Protein 5B7W (pdb70)

Structure (mmCIF, N/CA/C/O backbone):
data_5B7W
#
_entry.id   5B7W
#
_cell.length_a   51.510
_cell.length_b   65.470
_cell.length_c   52.284
_cell.angle_alpha   90.00
_cell.angle_beta   92.69
_cell.angle_gamma   90.00
#
_symmetry.space_group_name_H-M   'P 1 21 1'
#
loop_
_entity.id
_entity.type
_entity.pdbx_description
1 polymer 'UPF0234 protein XC_3703'
2 water water
#
loop_
_atom_site.group_PDB
_atom_site.id
_atom_site.type_symbol
_atom_site.label_atom_id
_atom_site.label_alt_id
_atom_site.label_comp_id
_atom_site.label_asym_id
_atom_site.label_entity_id
_atom_site.label_seq_id
_atom_site.pdbx_PDB_ins_code
_atom_site.Cartn_x
_atom_site.Cartn_y
_atom_site.Cartn_z
_atom_site.occupancy
_atom_site.B_iso_or_equiv
_atom_site.auth_seq_id
_atom_site.auth_comp_id
_atom_site.auth_asym_id
_atom_site.auth_atom_id
_atom_site.pdbx_PDB_model_num
ATOM 1 N N . MET A 1 1 ? -29.298 -8.438 -30.652 1.00 57.17 1 MET A N 1
ATOM 2 C CA . MET A 1 1 ? -29.338 -7.090 -30.100 1.00 57.36 1 MET A CA 1
ATOM 3 C C . MET A 1 1 ? -28.438 -6.980 -28.872 1.00 56.96 1 MET A C 1
ATOM 4 O O . MET A 1 1 ? -28.719 -7.586 -27.837 1.00 54.69 1 MET A O 1
ATOM 9 N N . PRO A 1 2 ? -27.353 -6.217 -28.991 1.00 54.30 2 PRO A N 1
ATOM 10 C CA . PRO A 1 2 ? -26.438 -6.054 -27.857 1.00 48.68 2 PRO A CA 1
ATOM 11 C C . PRO A 1 2 ? -27.108 -5.333 -26.698 1.00 47.06 2 PRO A C 1
ATOM 12 O O . PRO A 1 2 ? -28.051 -4.558 -26.877 1.00 43.53 2 PRO A O 1
ATOM 16 N N . SER A 1 3 ? -26.602 -5.593 -25.494 1.00 44.71 3 SER A N 1
ATOM 17 C CA . SER A 1 3 ? -27.195 -5.016 -24.298 1.00 48.22 3 SER A CA 1
ATOM 18 C C . SER A 1 3 ? -26.129 -4.818 -23.230 1.00 44.50 3 SER A C 1
ATOM 19 O O . SER A 1 3 ? -25.046 -5.407 -23.281 1.00 40.74 3 SER A O 1
ATOM 22 N N . PHE A 1 4 ? -26.460 -3.971 -22.259 1.00 46.94 4 PHE A N 1
ATOM 23 C CA . PHE A 1 4 ? -25.632 -3.756 -21.083 1.00 41.84 4 PHE A CA 1
ATOM 24 C C . PHE A 1 4 ? -26.554 -3.445 -19.913 1.00 38.99 4 PHE A C 1
ATOM 25 O O . PHE A 1 4 ? -27.759 -3.244 -20.082 1.00 36.38 4 PHE A O 1
ATOM 33 N N . ASP A 1 5 ? -25.974 -3.399 -18.719 1.00 38.19 5 ASP A N 1
ATOM 34 C CA . ASP A 1 5 ? -26.718 -3.120 -17.499 1.00 34.49 5 ASP A CA 1
ATOM 35 C C . ASP A 1 5 ? -26.305 -1.770 -16.933 1.00 29.92 5 ASP A C 1
ATOM 36 O O . ASP A 1 5 ? -25.110 -1.481 -16.813 1.00 30.61 5 ASP A O 1
ATOM 41 N N . VAL A 1 6 ? -27.293 -0.950 -16.596 1.00 29.11 6 VAL A N 1
ATOM 42 C CA . VAL A 1 6 ? -27.071 0.256 -15.808 1.00 33.07 6 VAL A CA 1
ATOM 43 C C . VAL A 1 6 ? -27.214 -0.129 -14.343 1.00 35.73 6 VAL A C 1
ATOM 44 O O . VAL A 1 6 ? -28.284 -0.572 -13.911 1.00 32.82 6 VAL A O 1
ATOM 48 N N . ILE A 1 7 ? -26.134 0.020 -13.581 1.00 30.11 7 ILE A N 1
ATOM 49 C CA . ILE A 1 7 ? -26.122 -0.386 -12.184 1.00 33.13 7 ILE A CA 1
ATOM 50 C C . ILE A 1 7 ? -25.745 0.808 -11.321 1.00 34.91 7 ILE A C 1
ATOM 51 O O . ILE A 1 7 ? -25.237 1.827 -11.799 1.00 29.07 7 ILE A O 1
ATOM 56 N N . SER A 1 8 ? -26.010 0.667 -10.024 1.00 30.11 8 SER A N 1
ATOM 57 C CA . SER A 1 8 ? -25.608 1.645 -9.012 1.00 34.77 8 SER A CA 1
ATOM 58 C C . SER A 1 8 ? -25.140 0.832 -7.809 1.00 39.48 8 SER A C 1
ATOM 59 O O . SER A 1 8 ? -25.935 0.485 -6.931 1.00 46.11 8 SER A O 1
ATOM 62 N N . GLU A 1 9 ? -23.848 0.522 -7.783 1.00 37.36 9 GLU A N 1
ATOM 63 C CA . GLU A 1 9 ? -23.289 -0.378 -6.789 1.00 34.07 9 GLU A CA 1
ATOM 64 C C . GLU A 1 9 ? -22.057 0.241 -6.150 1.00 38.76 9 GLU A C 1
ATOM 65 O O . GLU A 1 9 ? -21.359 1.057 -6.757 1.00 34.21 9 GLU A O 1
ATOM 71 N N . VAL A 1 10 ? -21.804 -0.164 -4.909 1.00 35.95 10 VAL A N 1
ATOM 72 C CA . VAL A 1 10 ? -20.632 0.251 -4.152 1.00 33.14 10 VAL A CA 1
ATOM 73 C C . VAL A 1 10 ? -19.914 -1.006 -3.685 1.00 33.59 10 VAL A C 1
ATOM 74 O O . VAL A 1 10 ? -20.545 -1.915 -3.135 1.00 39.45 10 VAL A O 1
ATOM 78 N N . ASP A 1 11 ? -18.604 -1.063 -3.916 1.00 32.78 11 ASP A N 1
ATOM 79 C CA . ASP A 1 11 ? -17.818 -2.209 -3.478 1.00 39.86 11 ASP A CA 1
ATOM 80 C C . ASP A 1 11 ? -17.882 -2.338 -1.961 1.00 40.35 11 ASP A C 1
ATOM 81 O O . ASP A 1 11 ? -17.592 -1.384 -1.232 1.00 32.39 11 ASP A O 1
ATOM 86 N N . LYS A 1 12 ? -18.269 -3.526 -1.486 1.00 39.66 12 LYS A N 1
ATOM 87 C CA . LYS A 1 12 ? -18.491 -3.707 -0.055 1.00 39.70 12 LYS A CA 1
ATOM 88 C C . LYS A 1 12 ? -17.196 -3.606 0.742 1.00 39.89 12 LYS A C 1
ATOM 89 O O . LYS A 1 12 ? -17.216 -3.156 1.893 1.00 35.82 12 LYS A O 1
ATOM 95 N N . HIS A 1 13 ? -16.066 -4.011 0.158 1.00 43.92 13 HIS A N 1
ATOM 96 C CA . HIS A 1 13 ? -14.804 -3.923 0.885 1.00 48.95 13 HIS A CA 1
ATOM 97 C C . HIS A 1 13 ? -14.317 -2.483 0.967 1.00 41.55 13 HIS A C 1
ATOM 98 O O . HIS A 1 13 ? -13.912 -2.014 2.038 1.00 46.48 13 HIS A O 1
ATOM 105 N N . GLU A 1 14 ? -14.337 -1.767 -0.160 1.00 27.00 14 GLU A N 1
ATOM 106 C CA . GLU A 1 14 ? -13.884 -0.380 -0.158 1.00 35.82 14 GLU A CA 1
ATOM 107 C C . GLU A 1 14 ? -14.771 0.487 0.726 1.00 31.59 14 GLU A C 1
ATOM 108 O O . GLU A 1 14 ? -14.291 1.431 1.365 1.00 35.15 14 GLU A O 1
ATOM 114 N N . LEU A 1 15 ? -16.070 0.182 0.776 1.00 30.22 15 LEU A N 1
ATOM 115 C CA . LEU A 1 15 ? -16.949 0.870 1.715 1.00 33.61 15 LEU A CA 1
ATOM 116 C C . LEU A 1 15 ? -16.514 0.610 3.151 1.00 40.43 15 LEU A C 1
ATOM 117 O O . LEU A 1 15 ? -16.551 1.515 3.993 1.00 34.47 15 LEU A O 1
ATOM 122 N N . THR A 1 16 ? -16.087 -0.620 3.443 1.00 32.70 16 THR A N 1
ATOM 123 C CA . THR A 1 16 ? -15.581 -0.937 4.774 1.00 33.09 16 THR A CA 1
ATOM 124 C C . THR A 1 16 ? -14.243 -0.253 5.031 1.00 31.20 16 THR A C 1
ATOM 125 O O . THR A 1 16 ? -14.004 0.262 6.130 1.00 31.79 16 THR A O 1
ATOM 129 N N . ASN A 1 17 ? -13.359 -0.239 4.030 1.00 34.32 17 ASN A N 1
ATOM 130 C CA . ASN A 1 17 ? -12.066 0.418 4.192 1.00 43.30 17 ASN A CA 1
ATOM 131 C C . ASN A 1 17 ? -12.231 1.906 4.469 1.00 42.35 17 ASN A C 1
ATOM 132 O O . ASN A 1 17 ? -11.552 2.461 5.341 1.00 34.65 17 ASN A O 1
ATOM 137 N N . ALA A 1 18 ? -13.135 2.568 3.741 1.00 37.36 18 ALA A N 1
ATOM 138 C CA . ALA A 1 18 ? -13.329 4.003 3.928 1.00 31.88 18 ALA A CA 1
ATOM 139 C C . ALA A 1 18 ? -13.806 4.321 5.340 1.00 33.58 18 ALA A C 1
ATOM 140 O O . ALA A 1 18 ? -13.365 5.305 5.946 1.00 31.26 18 ALA A O 1
ATOM 142 N N . VAL A 1 19 ? -14.706 3.498 5.883 1.00 31.89 19 VAL A N 1
ATOM 143 C CA . VAL A 1 19 ? -15.183 3.719 7.245 1.00 35.52 19 VAL A CA 1
ATOM 144 C C . VAL A 1 19 ? -14.065 3.469 8.250 1.00 37.28 19 VAL A C 1
ATOM 145 O O . VAL A 1 19 ? -13.910 4.217 9.223 1.00 34.97 19 VAL A O 1
ATOM 149 N N . ASP A 1 20 ? -13.268 2.420 8.032 1.00 34.26 20 ASP A N 1
ATOM 150 C CA . ASP A 1 20 ? -12.141 2.151 8.920 1.00 37.11 20 ASP A CA 1
ATOM 151 C C . ASP A 1 20 ? -11.123 3.283 8.874 1.00 31.55 20 ASP A C 1
ATOM 152 O O . ASP A 1 20 ? -10.595 3.696 9.913 1.00 35.70 20 ASP A O 1
ATOM 157 N N . GLN A 1 21 ? -10.833 3.798 7.677 1.00 28.80 21 GLN A N 1
ATOM 158 C CA . GLN A 1 21 ? -9.894 4.908 7.567 1.00 30.98 21 GLN A CA 1
ATOM 159 C C . GLN A 1 21 ? -10.464 6.184 8.174 1.00 30.14 21 GLN A C 1
ATOM 160 O O . GLN A 1 21 ? -9.706 7.011 8.692 1.00 37.52 21 GLN A O 1
ATOM 166 N N . ALA A 1 22 ? -11.787 6.359 8.125 1.00 28.16 22 ALA A N 1
ATOM 167 C CA . ALA A 1 22 ? -12.399 7.529 8.748 1.00 29.56 22 ALA A CA 1
ATOM 168 C C . ALA A 1 22 ? -12.282 7.470 10.266 1.00 27.16 22 ALA A C 1
ATOM 169 O O . ALA A 1 22 ? -12.025 8.490 10.915 1.00 33.19 22 ALA A O 1
ATOM 171 N N . ASN A 1 23 ? -12.473 6.284 10.851 1.00 28.20 23 ASN A N 1
ATOM 172 C CA . ASN A 1 23 ? -12.273 6.134 12.289 1.00 27.72 23 ASN A CA 1
ATOM 173 C C . ASN A 1 23 ? -10.809 6.325 12.662 1.00 34.39 23 ASN A C 1
ATOM 174 O O . ASN A 1 23 ? -10.499 6.958 13.679 1.00 39.96 23 ASN A O 1
ATOM 179 N N . ARG A 1 24 ? -9.895 5.786 11.852 1.00 35.04 24 ARG A N 1
ATOM 180 C CA . ARG A 1 24 ? -8.472 6.009 12.087 1.00 42.03 24 ARG A CA 1
ATOM 181 C C . ARG A 1 24 ? -8.123 7.487 11.977 1.00 42.93 24 ARG A C 1
ATOM 182 O O . ARG A 1 24 ? -7.278 7.992 12.727 1.00 48.00 24 ARG A O 1
ATOM 190 N N . GLU A 1 25 ? -8.772 8.200 11.054 1.00 37.99 25 GLU A N 1
ATOM 191 C CA . GLU A 1 25 ? -8.463 9.613 10.861 1.00 43.83 25 GLU A CA 1
ATOM 192 C C . GLU A 1 25 ? -8.933 10.449 12.045 1.00 42.03 25 GLU A C 1
ATOM 193 O O . GLU A 1 25 ? -8.285 11.437 12.409 1.00 46.45 25 GLU A O 1
ATOM 199 N N . LEU A 1 26 ? -10.057 10.068 12.660 1.00 38.98 26 LEU A N 1
ATOM 200 C CA . LEU A 1 26 ? -10.528 10.778 13.845 1.00 37.84 26 LEU A CA 1
ATOM 201 C C . LEU A 1 26 ? -9.554 10.641 15.004 1.00 39.02 26 LEU A C 1
ATOM 202 O O . LEU A 1 26 ? -9.394 11.577 15.796 1.00 44.00 26 LEU A O 1
ATOM 207 N N . ASP A 1 27 ? -8.898 9.485 15.123 1.00 42.53 27 ASP A N 1
ATOM 208 C CA . ASP A 1 27 ? -7.955 9.248 16.208 1.00 43.71 27 ASP A CA 1
ATOM 209 C C . ASP A 1 27 ? -6.695 10.094 16.091 1.00 48.88 27 ASP A C 1
ATOM 210 O O . ASP A 1 27 ? -5.941 10.186 17.066 1.00 55.42 27 ASP A O 1
ATOM 215 N N . THR A 1 28 ? -6.448 10.708 14.935 1.00 52.27 28 THR A N 1
ATOM 216 C CA . THR A 1 28 ? -5.277 11.547 14.729 1.00 59.52 28 THR A CA 1
ATOM 217 C C . THR A 1 28 ? -5.606 13.033 14.719 1.00 60.82 28 THR A C 1
ATOM 218 O O . THR A 1 28 ? -4.690 13.854 14.604 1.00 60.05 28 THR A O 1
ATOM 222 N N . ARG A 1 29 ? -6.878 13.401 14.832 1.00 53.82 29 ARG A N 1
ATOM 223 C CA . ARG A 1 29 ? -7.284 14.799 14.791 1.00 57.08 29 ARG A CA 1
ATOM 224 C C . ARG A 1 29 ? -7.298 15.380 16.199 1.00 63.43 29 ARG A C 1
ATOM 225 O O . ARG A 1 29 ? -7.809 14.754 17.134 1.00 51.71 29 ARG A O 1
ATOM 233 N N . PHE A 1 30 ? -6.741 16.585 16.339 1.00 72.37 30 PHE A N 1
ATOM 234 C CA . PHE A 1 30 ? -6.528 17.156 17.664 1.00 79.23 30 PHE A CA 1
ATOM 235 C C . PHE A 1 30 ? -7.828 17.641 18.291 1.00 72.18 30 PHE A C 1
ATOM 236 O O . PHE A 1 30 ? -7.952 17.645 19.519 1.00 78.96 30 PHE A O 1
ATOM 244 N N . ASP A 1 31 ? -8.798 18.057 17.478 1.00 62.23 31 ASP A N 1
ATOM 245 C CA . ASP A 1 31 ? -10.073 18.534 17.999 1.00 54.01 31 ASP A CA 1
ATOM 246 C C . ASP A 1 31 ? -11.010 17.403 18.404 1.00 56.43 31 ASP A C 1
ATOM 247 O O . ASP A 1 31 ? -12.099 17.678 18.919 1.00 55.40 31 ASP A O 1
ATOM 252 N N . PHE A 1 32 ? -10.621 16.148 18.179 1.00 53.35 32 PHE A N 1
ATOM 253 C CA . PHE A 1 32 ? -11.344 14.995 18.697 1.00 54.04 32 PHE A CA 1
ATOM 254 C C . PHE A 1 32 ? -10.570 14.301 19.812 1.00 60.27 32 PHE A C 1
ATOM 255 O O . PHE A 1 32 ? -10.777 13.110 20.065 1.00 59.90 32 PHE A O 1
ATOM 263 N N . LYS A 1 33 ? -9.674 15.033 20.470 1.00 65.59 33 LYS A N 1
ATOM 264 C CA . LYS A 1 33 ? -8.929 14.534 21.620 1.00 70.83 33 LYS A CA 1
ATOM 265 C C . LYS A 1 33 ? -9.876 13.993 22.684 1.00 70.17 33 LYS A C 1
ATOM 266 O O . LYS A 1 33 ? -10.775 14.699 23.153 1.00 69.71 33 LYS A O 1
ATOM 272 N N . GLY A 1 34 ? -9.705 12.717 23.026 1.00 73.17 34 GLY A N 1
ATOM 273 C CA . GLY A 1 34 ? -10.553 12.054 24.002 1.00 74.74 34 GLY A CA 1
ATOM 274 C C . GLY A 1 34 ? -12.044 12.224 23.778 1.00 72.44 34 GLY A C 1
ATOM 275 O O . GLY A 1 34 ? -12.849 11.947 24.673 1.00 74.30 34 GLY A O 1
ATOM 276 N N . VAL A 1 35 ? -12.423 12.681 22.588 1.00 63.90 35 VAL A N 1
ATOM 277 C CA . VAL A 1 35 ? -13.814 12.966 22.260 1.00 57.44 35 VAL A CA 1
ATOM 278 C C . VAL A 1 35 ? -14.471 11.685 21.772 1.00 54.33 35 VAL A C 1
ATOM 279 O O . VAL A 1 35 ? -13.944 11.002 20.886 1.00 62.01 35 VAL A O 1
ATOM 283 N N . GLU A 1 36 ? -15.620 11.355 22.353 1.00 48.14 36 GLU A N 1
ATOM 284 C CA . GLU A 1 36 ? -16.346 10.140 21.994 1.00 48.06 36 GLU A CA 1
ATOM 285 C C . GLU A 1 36 ? -17.054 10.375 20.666 1.00 40.34 36 GLU A C 1
ATOM 286 O O . GLU A 1 36 ? -18.139 10.957 20.616 1.00 43.15 36 GLU A O 1
ATOM 292 N N . ALA A 1 37 ? -16.427 9.927 19.580 1.00 37.20 37 ALA A N 1
ATOM 293 C CA . ALA A 1 37 ? -16.991 10.049 18.245 1.00 35.20 37 ALA A CA 1
ATOM 294 C C . ALA A 1 37 ? -16.560 8.841 17.429 1.00 33.46 37 ALA A C 1
ATOM 295 O O . ALA A 1 37 ? -15.472 8.296 17.634 1.00 28.80 37 ALA A O 1
ATOM 297 N N . LYS A 1 38 ? -17.417 8.428 16.497 1.00 36.08 38 LYS A N 1
ATOM 298 C CA . LYS A 1 38 ? -17.162 7.197 15.763 1.00 36.75 38 LYS A CA 1
ATOM 299 C C . LYS A 1 38 ? -18.044 7.127 14.525 1.00 25.93 38 LYS A C 1
ATOM 300 O O . LYS A 1 38 ? -19.130 7.712 14.483 1.00 27.78 38 LYS A O 1
ATOM 306 N N . PHE A 1 39 ? -17.553 6.407 13.519 1.00 26.05 39 PHE A N 1
ATOM 307 C CA . PHE A 1 39 ? -18.351 5.957 12.387 1.00 29.17 39 PHE A CA 1
ATOM 308 C C . PHE A 1 39 ? -18.616 4.468 12.552 1.00 32.58 39 PHE A C 1
ATOM 309 O O . PHE A 1 39 ? -17.694 3.703 12.855 1.00 32.27 39 PHE A O 1
ATOM 317 N N . GLU A 1 40 ? -19.863 4.053 12.343 1.00 30.32 40 GLU A N 1
ATOM 318 C CA . GLU A 1 40 ? -20.226 2.642 12.404 1.00 32.22 40 GLU A CA 1
ATOM 319 C C . GLU A 1 40 ? -20.927 2.256 11.112 1.00 33.12 40 GLU A C 1
ATOM 320 O O . GLU A 1 40 ? -21.986 2.805 10.792 1.00 29.96 40 GLU A O 1
ATOM 326 N N . LEU A 1 41 ? -20.339 1.315 10.378 1.00 30.30 41 LEU A N 1
ATOM 327 C CA . LEU A 1 41 ? -20.970 0.775 9.181 1.00 30.86 41 LEU A CA 1
ATOM 328 C C . LEU A 1 41 ? -21.943 -0.327 9.584 1.00 32.65 41 LEU A C 1
ATOM 329 O O . LEU A 1 41 ? -21.555 -1.291 10.253 1.00 35.65 41 LEU A O 1
ATOM 334 N N . GLU A 1 42 ? -23.201 -0.187 9.176 1.00 33.12 42 GLU A N 1
ATOM 335 C CA . GLU A 1 42 ? -24.279 -1.067 9.610 1.00 40.40 42 GLU A CA 1
ATOM 336 C C . GLU A 1 42 ? -24.843 -1.808 8.406 1.00 39.70 42 GLU A C 1
ATOM 337 O O . GLU A 1 42 ? -25.355 -1.181 7.472 1.00 29.30 42 GLU A O 1
ATOM 343 N N . ASP A 1 43 ? -24.745 -3.138 8.432 1.00 54.37 43 ASP A N 1
ATOM 344 C CA . ASP A 1 43 ? -25.273 -4.016 7.388 1.00 55.67 43 ASP A CA 1
ATOM 345 C C . ASP A 1 43 ? -24.725 -3.680 6.005 1.00 52.22 43 ASP A C 1
ATOM 346 O O . ASP A 1 43 ? -25.350 -4.009 4.991 1.00 54.54 43 ASP A O 1
ATOM 351 N N . GLY A 1 44 ? -23.564 -3.031 5.940 1.00 45.64 44 GLY A N 1
ATOM 352 C CA . GLY A 1 44 ? -23.011 -2.618 4.665 1.00 36.45 44 GLY A CA 1
ATOM 353 C C . GLY A 1 44 ? -23.865 -1.631 3.903 1.00 41.68 44 GLY A C 1
ATOM 354 O O . GLY A 1 44 ? -23.699 -1.488 2.689 1.00 43.02 44 GLY A O 1
ATOM 355 N N . LYS A 1 45 ? -24.778 -0.946 4.582 1.00 45.23 45 LYS A N 1
ATOM 356 C CA . LYS A 1 45 ? -25.699 -0.004 3.956 1.00 40.63 45 LYS A CA 1
ATOM 357 C C . LYS A 1 45 ? -25.773 1.330 4.681 1.00 34.80 45 LYS A C 1
ATOM 358 O O . LYS A 1 45 ? -25.893 2.371 4.030 1.00 36.55 45 LYS A O 1
ATOM 364 N N . VAL A 1 46 ? -25.709 1.329 6.010 1.00 32.37 46 VAL A N 1
ATOM 365 C CA . VAL A 1 46 ? -25.923 2.523 6.816 1.00 32.44 46 VAL A CA 1
ATOM 366 C C . VAL A 1 46 ? -24.632 2.862 7.546 1.00 33.29 46 VAL A C 1
ATOM 367 O O . VAL A 1 46 ? -24.015 1.988 8.165 1.00 45.37 46 VAL A O 1
ATOM 371 N N . ILE A 1 47 ? -24.227 4.126 7.469 1.00 32.48 47 ILE A N 1
ATOM 372 C CA . ILE A 1 47 ? -23.100 4.650 8.229 1.00 34.28 47 ILE A CA 1
ATOM 373 C C . ILE A 1 47 ? -23.668 5.558 9.310 1.00 35.33 47 ILE A C 1
ATOM 374 O O . ILE A 1 47 ? -24.257 6.604 9.010 1.00 32.97 47 ILE A O 1
ATOM 379 N N . ASN A 1 48 ? -23.498 5.162 10.567 1.00 30.63 48 ASN A N 1
ATOM 380 C CA . ASN A 1 48 ? -23.978 5.948 11.695 1.00 33.16 48 ASN A CA 1
ATOM 381 C C . ASN A 1 48 ? -22.855 6.844 12.202 1.00 32.57 48 ASN A C 1
ATOM 382 O O . ASN A 1 48 ? -21.793 6.352 12.601 1.00 34.93 48 ASN A O 1
ATOM 387 N N . GLN A 1 49 ? -23.085 8.152 12.171 1.00 32.75 49 GLN A N 1
ATOM 388 C CA . GLN A 1 49 ? -22.160 9.129 12.724 1.00 33.82 49 GLN A CA 1
ATOM 389 C C . GLN A 1 49 ? -22.667 9.581 14.085 1.00 29.40 49 GLN A C 1
ATOM 390 O O . GLN A 1 49 ? -23.866 9.808 14.266 1.00 38.99 49 GLN A O 1
ATOM 396 N N . SER A 1 50 ? -21.751 9.705 15.043 1.00 32.16 50 SER A N 1
ATOM 397 C CA . SER A 1 50 ? -22.106 10.117 16.394 1.00 34.20 50 SER A CA 1
ATOM 398 C C . SER A 1 50 ? -20.987 10.963 16.973 1.00 33.24 50 SER A C 1
ATOM 399 O O . SER A 1 50 ? -19.812 10.593 16.884 1.00 33.16 50 SER A O 1
ATOM 402 N N . ALA A 1 51 ? -21.350 12.099 17.564 1.00 33.06 51 ALA A N 1
ATOM 403 C CA . ALA A 1 51 ? -20.402 13.010 18.155 1.00 32.16 51 ALA A CA 1
ATOM 404 C C . ALA A 1 51 ? -21.106 13.793 19.253 1.00 32.51 51 ALA A C 1
ATOM 405 O O . ALA A 1 51 ? -22.347 13.745 19.347 1.00 33.43 51 ALA A O 1
ATOM 407 N N . PRO A 1 52 ? -20.370 14.491 20.109 1.00 41.19 52 PRO A N 1
ATOM 408 C CA . PRO A 1 52 ? -21.032 15.302 21.144 1.00 39.03 52 PRO A CA 1
ATOM 409 C C . PRO A 1 52 ? -21.911 16.415 20.596 1.00 41.16 52 PRO A C 1
ATOM 410 O O . PRO A 1 52 ? -22.931 16.737 21.219 1.00 46.14 52 PRO A O 1
ATOM 414 N N . SER A 1 53 ? -21.561 17.016 19.460 1.00 39.90 53 SER A N 1
ATOM 415 C CA . SER A 1 53 ? -22.268 18.193 18.976 1.00 38.66 53 SER A CA 1
ATOM 416 C C . SER A 1 53 ? -22.614 18.053 17.500 1.00 40.62 53 SER A C 1
ATOM 417 O O . SER A 1 53 ? -22.053 17.226 16.777 1.00 43.60 53 SER A O 1
ATOM 420 N N . ASP A 1 54 ? -23.556 18.896 17.066 1.00 38.42 54 ASP A N 1
ATOM 421 C CA . ASP A 1 54 ? -23.960 18.924 15.664 1.00 43.90 54 ASP A CA 1
ATOM 422 C C . ASP A 1 54 ? -22.799 19.324 14.763 1.00 35.11 54 ASP A C 1
ATOM 423 O O . ASP A 1 54 ? -22.653 18.798 13.653 1.00 30.92 54 ASP A O 1
ATOM 428 N N . PHE A 1 55 ? -21.960 20.256 15.223 1.00 32.88 55 PHE A N 1
ATOM 429 C CA . PHE A 1 55 ? -20.844 20.716 14.402 1.00 37.31 55 PHE A CA 1
ATOM 430 C C . PHE A 1 55 ? -19.798 19.624 14.217 1.00 38.39 55 PHE A C 1
ATOM 431 O O . PHE A 1 55 ? -19.188 19.518 13.146 1.00 42.60 55 PHE A O 1
ATOM 439 N N . GLN A 1 56 ? -19.567 18.813 15.250 1.00 41.73 56 GLN A N 1
ATOM 440 C CA . GLN A 1 56 ? -18.565 17.759 15.147 1.00 32.89 56 GLN A CA 1
ATOM 441 C C . GLN A 1 56 ? -18.998 16.662 14.184 1.00 25.95 56 GLN A C 1
ATOM 442 O O . GLN A 1 56 ? -18.151 16.059 13.515 1.00 32.37 56 GLN A O 1
ATOM 448 N N . VAL A 1 57 ? -20.301 16.386 14.097 1.00 29.97 57 VAL A N 1
ATOM 449 C CA . VAL A 1 57 ? -20.785 15.455 13.084 1.00 38.38 57 VAL A CA 1
ATOM 450 C C . VAL A 1 57 ? -20.610 16.054 11.693 1.00 39.05 57 VAL A C 1
ATOM 451 O O . VAL A 1 57 ? -20.261 15.348 10.739 1.00 32.97 57 VAL A O 1
ATOM 455 N N . LYS A 1 58 ? -20.837 17.364 11.559 1.00 36.51 58 LYS A N 1
ATOM 456 C CA . LYS A 1 58 ? -20.607 18.030 10.280 1.00 35.33 58 LYS A CA 1
ATOM 457 C C . LYS A 1 58 ? -19.151 17.906 9.851 1.00 34.90 58 LYS A C 1
ATOM 458 O O . LYS A 1 58 ? -18.861 17.707 8.666 1.00 39.90 58 LYS A O 1
ATOM 464 N N . GLN A 1 59 ? -18.220 18.025 10.802 1.00 33.31 59 GLN A N 1
ATOM 465 C CA . GLN A 1 59 ? -16.816 17.771 10.496 1.00 36.03 59 GLN A CA 1
ATOM 466 C C . GLN A 1 59 ? -16.610 16.334 10.035 1.00 35.07 59 GLN A C 1
ATOM 467 O O . GLN A 1 59 ? -15.904 16.079 9.053 1.00 37.99 59 GLN A O 1
ATOM 473 N N . MET A 1 60 ? -17.219 15.378 10.742 1.00 26.45 60 MET A N 1
ATOM 474 C CA . MET A 1 60 ? -17.072 13.975 10.369 1.00 28.39 60 MET A CA 1
ATOM 475 C C . MET A 1 60 ? -17.637 13.699 8.983 1.00 24.31 60 MET A C 1
ATOM 476 O O . MET A 1 60 ? -17.134 12.820 8.274 1.00 34.20 60 MET A O 1
ATOM 481 N N . THR A 1 61 ? -18.680 14.430 8.582 1.00 28.83 61 THR A N 1
ATOM 482 C CA . THR A 1 61 ? -19.204 14.291 7.227 1.00 38.25 61 THR A CA 1
ATOM 483 C C . THR A 1 61 ? -18.139 14.628 6.190 1.00 36.72 61 THR A C 1
ATOM 484 O O . THR A 1 61 ? -18.002 13.929 5.178 1.00 35.61 61 THR A O 1
ATOM 488 N N . ASP A 1 62 ? -17.370 15.694 6.429 1.00 32.11 62 ASP A N 1
ATOM 489 C CA . ASP A 1 62 ? -16.284 16.043 5.520 1.00 28.81 62 ASP A CA 1
ATOM 490 C C . ASP A 1 62 ? -15.217 14.957 5.496 1.00 27.88 62 ASP A C 1
ATOM 491 O O . ASP A 1 62 ? -14.646 14.659 4.439 1.00 28.59 62 ASP A O 1
ATOM 496 N N . ILE A 1 63 ? -14.932 14.355 6.652 1.00 35.42 63 ILE A N 1
ATOM 497 C CA . ILE A 1 63 ? -13.984 13.246 6.700 1.00 32.19 63 ILE A CA 1
ATOM 498 C C . ILE A 1 63 ? -14.542 12.040 5.957 1.00 26.98 63 ILE A C 1
ATOM 499 O O . ILE A 1 63 ? -13.838 11.390 5.175 1.00 28.03 63 ILE A O 1
ATOM 504 N N . LEU A 1 64 ? -15.818 11.724 6.193 1.00 29.49 64 LEU A N 1
ATOM 505 C CA . LEU A 1 64 ? -16.423 10.555 5.563 1.00 25.35 64 LEU A CA 1
ATOM 506 C C . LEU A 1 64 ? -16.475 10.707 4.048 1.00 24.45 64 LEU A C 1
ATOM 507 O O . LEU A 1 64 ? -16.240 9.742 3.312 1.00 31.81 64 LEU A O 1
ATOM 512 N N . ARG A 1 65 ? -16.782 11.913 3.562 1.00 23.69 65 ARG A N 1
ATOM 513 C CA . ARG A 1 65 ? -16.774 12.154 2.122 1.00 27.06 65 ARG A CA 1
ATOM 514 C C . ARG A 1 65 ? -15.384 11.932 1.539 1.00 24.17 65 ARG A C 1
ATOM 515 O O . ARG A 1 65 ? -15.225 11.234 0.531 1.00 24.66 65 ARG A O 1
ATOM 523 N N . ALA A 1 66 ? -14.361 12.516 2.169 1.00 30.61 66 ALA A N 1
ATOM 524 C CA . ALA A 1 66 ? -13.003 12.398 1.648 1.00 30.43 66 ALA A CA 1
ATOM 525 C C . ALA A 1 66 ? -12.524 10.953 1.665 1.00 37.29 66 ALA A C 1
ATOM 526 O O . ALA A 1 66 ? -11.827 10.511 0.744 1.00 35.54 66 ALA A O 1
ATOM 528 N N . ARG A 1 67 ? -12.888 10.199 2.705 1.00 37.70 67 ARG A N 1
ATOM 529 C CA . ARG A 1 67 ? -12.479 8.801 2.772 1.00 29.68 67 ARG A CA 1
ATOM 530 C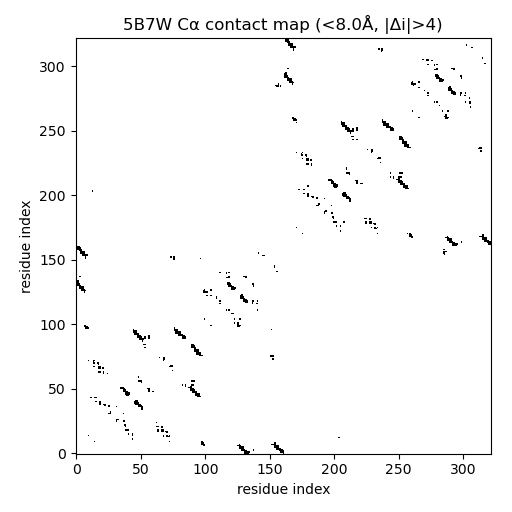 C . ARG A 1 67 ? -13.161 7.970 1.692 1.00 26.62 67 ARG A C 1
ATOM 531 O O . ARG A 1 67 ? -12.513 7.152 1.029 1.00 28.97 67 ARG A O 1
ATOM 539 N N . LEU A 1 68 ? -14.467 8.167 1.500 1.00 28.05 68 LEU A N 1
ATOM 540 C CA . LEU A 1 68 ? -15.191 7.415 0.480 1.00 31.79 68 LEU A CA 1
ATOM 541 C C . LEU A 1 68 ? -14.664 7.735 -0.913 1.00 34.79 68 LEU A C 1
ATOM 542 O O . LEU A 1 68 ? -14.450 6.833 -1.731 1.00 29.24 68 LEU A O 1
ATOM 547 N N . LEU A 1 69 ? -14.447 9.021 -1.199 1.00 36.11 69 LEU A N 1
ATOM 548 C CA . LEU A 1 69 ? -13.865 9.405 -2.480 1.00 39.72 69 LEU A CA 1
ATOM 549 C C . LEU A 1 69 ? -12.476 8.805 -2.653 1.00 36.36 69 LEU A C 1
ATOM 550 O O . LEU A 1 69 ? -12.122 8.347 -3.745 1.00 39.89 69 LEU A O 1
ATOM 555 N N . ALA A 1 70 ? -11.683 8.779 -1.577 1.00 34.96 70 ALA A N 1
ATOM 556 C CA . ALA A 1 70 ? -10.334 8.226 -1.647 1.00 37.23 70 ALA A CA 1
ATOM 557 C C . ALA A 1 70 ? -10.327 6.749 -2.012 1.00 40.71 70 ALA A C 1
ATOM 558 O O . ALA A 1 70 ? -9.306 6.248 -2.495 1.00 42.00 70 ALA A O 1
ATOM 560 N N . ARG A 1 71 ? -11.431 6.038 -1.789 1.00 39.16 71 ARG A N 1
ATOM 561 C CA . ARG A 1 71 ? -11.550 4.645 -2.192 1.00 34.43 71 ARG A CA 1
ATOM 562 C C . ARG A 1 71 ? -12.380 4.483 -3.462 1.00 39.77 71 ARG A C 1
ATOM 563 O O . ARG A 1 71 ? -12.896 3.392 -3.725 1.00 40.56 71 ARG A O 1
ATOM 571 N N . GLY A 1 72 ? -12.520 5.551 -4.246 1.00 42.68 72 GLY A N 1
ATOM 572 C CA . GLY A 1 72 ? -13.165 5.468 -5.541 1.00 48.47 72 GLY A CA 1
ATOM 573 C C . GLY A 1 72 ? -14.675 5.453 -5.525 1.00 44.48 72 GLY A C 1
ATOM 574 O O . GLY A 1 72 ? -15.287 5.077 -6.529 1.00 34.49 72 GLY A O 1
ATOM 575 N N . ILE A 1 73 ? -15.302 5.860 -4.426 1.00 32.98 73 ILE A N 1
ATOM 576 C CA . ILE A 1 73 ? -16.754 5.817 -4.292 1.00 35.54 73 ILE A CA 1
ATOM 577 C C . ILE A 1 73 ? -17.320 7.201 -4.573 1.00 37.42 73 ILE A C 1
ATOM 578 O O . ILE A 1 73 ? -16.895 8.192 -3.965 1.00 39.20 73 ILE A O 1
ATOM 583 N N . ASP A 1 74 ? -18.276 7.270 -5.498 1.00 39.28 74 ASP A N 1
ATOM 584 C CA . ASP A 1 74 ? -18.998 8.509 -5.770 1.00 36.98 74 ASP A CA 1
ATOM 585 C C . ASP A 1 74 ? -19.915 8.810 -4.590 1.00 32.62 74 ASP A C 1
ATOM 586 O O . ASP A 1 74 ? -20.888 8.087 -4.350 1.00 35.33 74 ASP A O 1
ATOM 591 N N . VAL A 1 75 ? -19.618 9.889 -3.856 1.00 35.36 75 VAL A N 1
ATOM 592 C CA . VAL A 1 75 ? -20.347 10.195 -2.626 1.00 40.48 75 VAL A CA 1
ATOM 593 C C . VAL A 1 75 ? -21.753 10.713 -2.877 1.00 42.49 75 VAL A C 1
ATOM 594 O O . VAL A 1 75 ? -22.470 11.011 -1.914 1.00 30.09 75 VAL A O 1
ATOM 598 N N . ARG A 1 76 ? -22.173 10.839 -4.137 1.00 39.69 76 ARG A N 1
ATOM 599 C CA . ARG A 1 76 ? -23.566 11.172 -4.404 1.00 39.05 76 ARG A CA 1
ATOM 600 C C . ARG A 1 76 ? -24.506 10.028 -4.050 1.00 36.91 76 ARG A C 1
ATOM 601 O O . ARG A 1 76 ? -25.722 10.241 -3.998 1.00 38.38 76 ARG A O 1
ATOM 609 N N . CYS A 1 77 ? -23.971 8.829 -3.805 1.00 27.82 77 CYS A N 1
ATOM 610 C CA . CYS A 1 77 ? -24.762 7.719 -3.293 1.00 36.48 77 CYS A CA 1
ATOM 611 C C . CYS A 1 77 ? -25.150 7.901 -1.832 1.00 35.43 77 CYS A C 1
ATOM 612 O O . CYS A 1 77 ? -25.920 7.090 -1.310 1.00 37.11 77 CYS A O 1
ATOM 615 N N . LEU A 1 78 ? -24.642 8.935 -1.166 1.00 33.13 78 LEU A N 1
ATOM 616 C CA . LEU A 1 78 ? -24.925 9.140 0.248 1.00 38.31 78 LEU A CA 1
ATOM 617 C C . LEU A 1 78 ? -26.263 9.845 0.427 1.00 33.66 78 LEU A C 1
ATOM 618 O O . LEU A 1 78 ? -26.542 10.849 -0.236 1.00 40.34 78 LEU A O 1
ATOM 623 N N . GLU A 1 79 ? -27.090 9.312 1.323 1.00 31.96 79 GLU A N 1
ATOM 624 C CA . GLU A 1 79 ? -28.364 9.918 1.697 1.00 36.24 79 GLU A CA 1
ATOM 625 C C . GLU A 1 79 ? -28.288 10.277 3.174 1.00 43.16 79 GLU A C 1
ATOM 626 O O . GLU A 1 79 ? -28.329 9.392 4.036 1.00 39.40 79 GLU A O 1
ATOM 632 N N . PHE A 1 80 ? -28.177 11.570 3.465 1.00 39.63 80 PHE A N 1
ATOM 633 C CA . PHE A 1 80 ? -27.997 12.046 4.830 1.00 41.86 80 PHE A CA 1
ATOM 634 C C . PHE A 1 80 ? -29.354 12.257 5.490 1.00 46.87 80 PHE A C 1
ATOM 635 O O . PHE A 1 80 ? -30.170 13.048 5.006 1.00 52.37 80 PHE A O 1
ATOM 643 N N . GLY A 1 81 ? -29.590 11.550 6.593 1.00 48.64 81 GLY A N 1
ATOM 644 C CA . GLY A 1 81 ? -30.761 11.789 7.405 1.00 46.32 81 GLY A CA 1
ATOM 645 C C . GLY A 1 81 ? -30.590 13.012 8.284 1.00 43.98 81 GLY A C 1
ATOM 646 O O . GLY A 1 81 ? -29.579 13.714 8.246 1.00 40.63 81 GLY A O 1
ATOM 647 N N . ASP A 1 82 ? -31.611 13.271 9.094 1.00 47.97 82 ASP A N 1
ATOM 648 C CA . ASP A 1 82 ? -31.561 14.402 10.009 1.00 51.20 82 ASP A CA 1
ATOM 649 C C . ASP A 1 82 ? -30.536 14.158 11.108 1.00 44.87 82 ASP A C 1
ATOM 650 O O . ASP A 1 82 ? -30.373 13.033 11.591 1.00 44.34 82 ASP A O 1
ATOM 655 N N . VAL A 1 83 ? -29.842 15.220 11.502 1.00 44.57 83 VAL A N 1
ATOM 656 C CA . VAL A 1 83 ? -28.935 15.160 12.644 1.00 46.73 83 VAL A CA 1
ATOM 657 C C . VAL A 1 83 ? -29.785 15.190 13.907 1.00 51.46 83 VAL A C 1
ATOM 658 O O . VAL A 1 83 ? -30.429 16.198 14.211 1.00 60.57 83 VAL A O 1
ATOM 662 N N . GLU A 1 84 ? -29.798 14.083 14.641 1.00 46.90 84 GLU A N 1
ATOM 663 C CA . GLU A 1 84 ? -30.579 13.960 15.862 1.00 53.71 84 GLU A CA 1
ATOM 664 C C . GLU A 1 84 ? -29.687 14.226 17.065 1.00 49.76 84 GLU A C 1
ATOM 665 O O . GLU A 1 84 ? -28.607 13.638 17.187 1.00 42.06 84 GLU A O 1
ATOM 671 N N . THR A 1 85 ? -30.138 15.115 17.946 1.00 50.87 85 THR A N 1
ATOM 672 C CA . THR A 1 85 ? -29.390 15.501 19.135 1.00 55.54 85 THR A CA 1
ATOM 673 C C . THR A 1 85 ? -30.227 15.222 20.368 1.00 51.92 85 THR A C 1
ATOM 674 O O . THR A 1 85 ? -31.387 15.626 20.452 1.00 55.94 85 THR A O 1
ATOM 678 N N . ASN A 1 86 ? -29.630 14.513 21.336 1.00 43.82 86 ASN A N 1
ATOM 679 C CA . ASN A 1 86 ? -30.232 14.339 22.646 1.00 47.91 86 ASN A CA 1
ATOM 680 C C . ASN A 1 86 ? -29.186 14.759 23.676 1.00 46.87 86 ASN A C 1
ATOM 681 O O . ASN A 1 86 ? -28.205 15.449 23.365 1.00 45.81 86 ASN A O 1
ATOM 686 N N . LEU A 1 87 ? -29.383 14.343 24.927 1.00 47.09 87 LEU A N 1
ATOM 687 C CA . LEU A 1 87 ? -28.427 14.694 25.971 1.00 50.96 87 LEU A CA 1
ATOM 688 C C . LEU A 1 87 ? -27.100 13.970 25.783 1.00 50.02 87 LEU A C 1
ATOM 689 O O . LEU A 1 87 ? -26.049 14.497 26.168 1.00 54.96 87 LEU A O 1
ATOM 694 N N . ALA A 1 88 ? -27.123 12.775 25.187 1.00 47.37 88 ALA A N 1
ATOM 695 C CA . ALA A 1 88 ? -25.892 12.014 25.003 1.00 44.62 88 ALA A CA 1
ATOM 696 C C . ALA A 1 88 ? -25.006 12.615 23.920 1.00 44.08 88 ALA A C 1
ATOM 697 O O . ALA A 1 88 ? -23.783 12.433 23.951 1.00 48.36 88 ALA A O 1
ATOM 699 N N . GLY A 1 89 ? -25.589 13.320 22.963 1.00 38.11 89 GLY A N 1
ATOM 700 C CA . GLY A 1 89 ? -24.824 13.926 21.894 1.00 38.12 89 GLY A CA 1
ATOM 701 C C . GLY A 1 89 ? -25.641 13.977 20.618 1.00 40.54 89 GLY A C 1
ATOM 702 O O . GLY A 1 89 ? -26.866 13.916 20.647 1.00 39.04 89 GLY A O 1
ATOM 703 N N . ALA A 1 90 ? -24.928 14.092 19.500 1.00 33.81 90 ALA A N 1
ATOM 704 C CA . ALA A 1 90 ? -25.533 14.177 18.179 1.00 34.80 90 ALA A CA 1
ATOM 705 C C . ALA A 1 90 ? -25.296 12.882 17.413 1.00 35.42 90 ALA A C 1
ATOM 706 O O . ALA A 1 90 ? -24.227 12.273 17.521 1.00 30.44 90 ALA A O 1
ATOM 708 N N . ARG A 1 91 ? -26.300 12.466 16.643 1.00 34.41 91 ARG A N 1
ATOM 709 C CA . ARG A 1 91 ? -26.211 11.267 15.824 1.00 32.54 91 ARG A CA 1
ATOM 710 C C . ARG A 1 91 ? -26.866 11.531 14.476 1.00 35.25 91 ARG A C 1
ATOM 711 O O . ARG A 1 91 ? -27.832 12.293 14.378 1.00 29.70 91 ARG A O 1
ATOM 719 N N . GLN A 1 92 ? -26.333 10.892 13.437 1.00 28.46 92 GLN A N 1
ATOM 720 C CA . GLN A 1 92 ? -26.872 11.054 12.093 1.00 31.61 92 GLN A CA 1
ATOM 721 C C . GLN A 1 92 ? -26.682 9.764 11.311 1.00 35.09 92 GLN A C 1
ATOM 722 O O . GLN A 1 92 ? -25.600 9.172 11.336 1.00 35.22 92 GLN A O 1
ATOM 728 N N . LYS A 1 93 ? -27.735 9.345 10.619 1.00 40.39 93 LYS A N 1
ATOM 729 C CA . LYS A 1 93 ? -27.721 8.143 9.798 1.00 42.33 93 LYS A CA 1
ATOM 730 C C . LYS A 1 93 ? -27.479 8.522 8.343 1.00 40.51 93 LYS A C 1
ATOM 731 O O . LYS A 1 93 ? -28.206 9.350 7.783 1.00 42.67 93 LYS A O 1
ATOM 737 N N . VAL A 1 94 ? -26.456 7.925 7.739 1.00 34.13 94 VAL A N 1
ATOM 738 C CA . VAL A 1 94 ? -26.116 8.153 6.339 1.00 38.67 94 VAL A CA 1
ATOM 739 C C . VAL A 1 94 ? -26.337 6.842 5.598 1.00 45.78 94 VAL A C 1
ATOM 740 O O . VAL A 1 94 ? -25.644 5.849 5.851 1.00 45.69 94 VAL A O 1
ATOM 744 N N . THR A 1 95 ? -27.303 6.835 4.683 1.00 45.13 95 THR A N 1
ATOM 745 C CA . THR A 1 95 ? -27.613 5.651 3.893 1.00 42.37 95 THR A CA 1
ATOM 746 C C . THR A 1 95 ? -26.739 5.635 2.645 1.00 39.29 95 THR A C 1
ATOM 747 O O . THR A 1 95 ? -26.773 6.576 1.845 1.00 42.86 95 THR A O 1
ATOM 751 N N . VAL A 1 96 ? -25.953 4.572 2.487 1.00 38.68 96 VAL A N 1
ATOM 752 C CA . VAL A 1 96 ? -25.175 4.369 1.272 1.00 45.14 96 VAL A CA 1
ATOM 753 C C . VAL A 1 96 ? -26.088 3.736 0.232 1.00 44.25 96 VAL A C 1
ATOM 754 O O . VAL A 1 96 ? -26.254 2.512 0.197 1.00 40.44 96 VAL A O 1
ATOM 758 N N . LYS A 1 97 ? -26.695 4.569 -0.611 1.00 39.06 97 LYS A N 1
ATOM 759 C CA . LYS A 1 97 ? -27.681 4.087 -1.570 1.00 39.40 97 LYS A CA 1
ATOM 760 C C . LYS A 1 97 ? -27.021 3.200 -2.619 1.00 31.28 97 LYS A C 1
ATOM 761 O O . LYS A 1 97 ? -25.985 3.556 -3.190 1.00 34.05 97 LYS A O 1
ATOM 767 N N . GLN A 1 98 ? -27.622 2.035 -2.859 1.00 29.11 98 GLN A N 1
ATOM 768 C CA . GLN A 1 98 ? -27.166 1.088 -3.866 1.00 37.43 98 GLN A CA 1
ATOM 769 C C . GLN A 1 98 ? -28.378 0.480 -4.554 1.00 42.80 98 GLN A C 1
ATOM 770 O O . GLN A 1 98 ? -29.440 0.319 -3.946 1.00 54.46 98 GLN A O 1
ATOM 776 N N . GLY A 1 99 ? -28.209 0.138 -5.830 1.00 38.51 99 GLY A N 1
ATOM 777 C CA . GLY A 1 99 ? -29.301 -0.412 -6.609 1.00 37.02 99 GLY A CA 1
ATOM 778 C C . GLY A 1 99 ? -30.228 0.660 -7.143 1.00 42.07 99 GLY A C 1
ATOM 779 O O . GLY A 1 99 ? -30.356 1.730 -6.542 1.00 44.97 99 GLY A O 1
ATOM 780 N N . ILE A 1 100 ? -30.879 0.392 -8.269 1.00 43.54 100 ILE A N 1
ATOM 781 C CA . ILE A 1 100 ? -31.771 1.356 -8.902 1.00 45.44 100 ILE A CA 1
ATOM 782 C C . ILE A 1 100 ? -33.205 0.928 -8.620 1.00 47.77 100 ILE A C 1
ATOM 783 O O . ILE A 1 100 ? -33.698 -0.050 -9.192 1.00 45.31 100 ILE A O 1
ATOM 788 N N . GLU A 1 101 ? -33.873 1.663 -7.732 1.00 54.26 101 GLU A N 1
ATOM 789 C CA . GLU A 1 101 ? -35.255 1.377 -7.386 1.00 61.53 101 GLU A CA 1
ATOM 790 C C . GLU A 1 101 ? -36.170 1.648 -8.579 1.00 58.33 101 GLU A C 1
ATOM 791 O O . GLU A 1 101 ? -35.793 2.302 -9.556 1.00 55.12 101 GLU A O 1
ATOM 797 N N . GLN A 1 102 ? -37.398 1.131 -8.484 1.00 66.81 102 GLN A N 1
ATOM 798 C CA . GLN A 1 102 ? -38.365 1.307 -9.563 1.00 70.60 102 GLN A CA 1
ATOM 799 C C . GLN A 1 102 ? -38.660 2.779 -9.818 1.00 70.13 102 GLN A C 1
ATOM 800 O O . GLN A 1 102 ? -38.951 3.166 -10.955 1.00 66.84 102 GLN A O 1
ATOM 806 N N . LYS A 1 103 ? -38.587 3.611 -8.777 1.00 73.83 103 LYS A N 1
ATOM 807 C CA . LYS A 1 103 ? -38.779 5.047 -8.947 1.00 73.88 103 LYS A CA 1
ATOM 808 C C . LYS A 1 103 ? -37.712 5.634 -9.865 1.00 68.76 103 LYS A C 1
ATOM 809 O O . LYS A 1 103 ? -38.023 6.267 -10.880 1.00 66.39 103 LYS A O 1
ATOM 815 N N . GLN A 1 104 ? -36.440 5.422 -9.523 1.00 66.97 104 GLN A N 1
ATOM 816 C CA . GLN A 1 104 ? -35.353 5.980 -10.319 1.00 62.21 104 GLN A CA 1
ATOM 817 C C . GLN A 1 104 ? -35.218 5.280 -11.666 1.00 55.67 104 GLN A C 1
ATOM 818 O O . GLN A 1 104 ? -34.755 5.892 -12.636 1.00 50.91 104 GLN A O 1
ATOM 824 N N . ALA A 1 105 ? -35.613 4.006 -11.747 1.00 53.27 105 ALA A N 1
ATOM 825 C CA . ALA A 1 105 ? -35.513 3.272 -13.005 1.00 53.57 105 ALA A CA 1
ATOM 826 C C . ALA A 1 105 ? -36.446 3.857 -14.058 1.00 59.13 105 ALA A C 1
ATOM 827 O O . ALA A 1 105 ? -36.028 4.136 -15.187 1.00 55.93 105 ALA A O 1
ATOM 829 N N . LYS A 1 106 ? -37.720 4.050 -13.705 1.00 66.55 106 LYS A N 1
ATOM 830 C CA . LYS A 1 106 ? -38.656 4.689 -14.625 1.00 72.03 106 LYS A CA 1
ATOM 831 C C . LYS A 1 106 ? -38.201 6.089 -15.007 1.00 69.93 106 LYS A C 1
ATOM 832 O O . LYS A 1 106 ? -38.414 6.521 -16.147 1.00 71.50 106 LYS A O 1
ATOM 838 N N . GLN A 1 107 ? -37.609 6.825 -14.064 1.00 67.91 107 GLN A N 1
ATOM 839 C CA . GLN A 1 107 ? -36.944 8.063 -14.443 1.00 68.16 107 GLN A CA 1
ATOM 840 C C . GLN A 1 107 ? -35.849 7.788 -15.461 1.00 69.45 107 GLN A C 1
ATOM 841 O O . GLN A 1 107 ? -35.704 8.535 -16.434 1.00 79.83 107 GLN A O 1
ATOM 847 N N . LEU A 1 108 ? -35.097 6.696 -15.286 1.00 62.65 108 LEU A N 1
ATOM 848 C CA . LEU A 1 108 ? -34.024 6.434 -16.236 1.00 55.79 108 LEU A CA 1
ATOM 849 C C . LEU A 1 108 ? -34.576 6.109 -17.616 1.00 57.05 108 LEU A C 1
ATOM 850 O O . LEU A 1 108 ? -33.976 6.487 -18.628 1.00 48.78 108 LEU A O 1
ATOM 855 N N . VAL A 1 109 ? -35.738 5.459 -17.684 1.00 58.61 109 VAL A N 1
ATOM 856 C CA . VAL A 1 109 ? -36.329 5.155 -18.984 1.00 64.12 109 VAL A CA 1
ATOM 857 C C . VAL A 1 109 ? -36.869 6.430 -19.629 1.00 67.62 109 VAL A C 1
ATOM 858 O O . VAL A 1 109 ? -36.835 6.586 -20.857 1.00 64.83 109 VAL A O 1
ATOM 862 N N . ALA A 1 110 ? -37.314 7.392 -18.810 1.00 68.72 110 ALA A N 1
ATOM 863 C CA . ALA A 1 110 ? -38.059 8.528 -19.351 1.00 69.22 110 ALA A CA 1
ATOM 864 C C . ALA A 1 110 ? -37.148 9.542 -20.042 1.00 60.74 110 ALA A C 1
ATOM 865 O O . ALA A 1 110 ? -37.522 10.101 -21.076 1.00 67.99 110 ALA A O 1
ATOM 867 N N . LYS A 1 111 ? -35.962 9.814 -19.490 1.00 54.79 111 LYS A N 1
ATOM 868 C CA . LYS A 1 111 ? -35.040 10.704 -20.201 1.00 61.45 111 LYS A CA 1
ATOM 869 C C . LYS A 1 111 ? -34.406 9.997 -21.397 1.00 55.30 111 LYS A C 1
ATOM 870 O O . LYS A 1 111 ? -34.048 10.645 -22.390 1.00 56.34 111 LYS A O 1
ATOM 876 N N . LEU A 1 112 ? -34.279 8.663 -21.333 1.00 50.10 112 LEU A N 1
ATOM 877 C CA . LEU A 1 112 ? -33.886 7.910 -22.523 1.00 44.28 112 LEU A CA 1
ATOM 878 C C . LEU A 1 112 ? -34.902 8.107 -23.639 1.00 41.99 112 LEU A C 1
ATOM 879 O O . LEU A 1 112 ? -34.538 8.428 -24.774 1.00 39.92 112 LEU A O 1
ATOM 884 N N . LYS A 1 113 ? -36.187 7.915 -23.329 1.00 52.83 113 LYS A N 1
ATOM 885 C CA . LYS A 1 113 ? -37.245 8.219 -24.287 1.00 58.31 113 LYS A CA 1
ATOM 886 C C . LYS A 1 113 ? -37.253 9.701 -24.641 1.00 58.27 113 LYS A C 1
ATOM 887 O O . LYS A 1 113 ? -37.470 10.071 -25.802 1.00 53.07 113 LYS A O 1
ATOM 893 N N . GLU A 1 114 ? -37.016 10.563 -23.647 1.00 64.01 114 GLU A N 1
ATOM 894 C CA . GLU A 1 114 ? -36.969 12.001 -23.893 1.00 63.38 114 GLU A CA 1
ATOM 895 C C . GLU A 1 114 ? -35.851 12.367 -24.859 1.00 62.84 114 GLU A C 1
ATOM 896 O O . GLU A 1 114 ? -35.952 13.370 -25.575 1.00 60.27 114 GLU A O 1
ATOM 902 N N . ALA A 1 115 ? -34.786 11.617 -24.763 1.00 64.86 115 ALA A N 1
ATOM 903 C CA . ALA A 1 115 ? -33.660 11.841 -25.611 1.00 62.03 115 ALA A CA 1
ATOM 904 C C . ALA A 1 115 ? -33.858 11.151 -26.897 1.00 65.08 115 ALA A C 1
ATOM 905 O O . ALA A 1 115 ? -32.918 11.090 -27.644 1.00 67.72 115 ALA A O 1
ATOM 907 N N . LYS A 1 116 ? -35.065 10.633 -27.118 1.00 67.85 116 LYS A N 1
ATOM 908 C CA . LYS A 1 116 ? -35.442 9.910 -28.317 1.00 76.52 116 LYS A CA 1
ATOM 909 C C . LYS A 1 116 ? -34.272 9.132 -28.873 1.00 78.68 116 LYS A C 1
ATOM 910 O O . LYS A 1 116 ? -33.776 9.433 -29.933 1.00 82.26 116 LYS A O 1
ATOM 916 N N . LEU A 1 117 ? -33.842 8.147 -28.109 1.00 75.24 117 LEU A N 1
ATOM 917 C CA . LEU A 1 117 ? -32.709 7.317 -28.416 1.00 64.57 117 LEU A CA 1
ATOM 918 C C . LEU A 1 117 ? -33.132 6.001 -28.942 1.00 56.17 117 LEU A C 1
ATOM 919 O O . LEU A 1 117 ? -34.199 5.532 -28.612 1.00 60.36 117 LEU A O 1
ATOM 924 N N . LY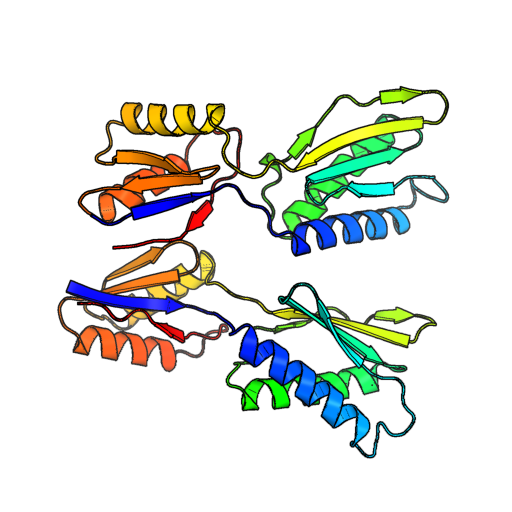S A 1 118 ? -32.280 5.397 -29.739 1.00 48.67 118 LYS A N 1
ATOM 925 C CA . LYS A 1 118 ? -32.558 4.127 -30.340 1.00 50.26 118 LYS A CA 1
ATOM 926 C C . LYS A 1 118 ? -32.305 2.944 -29.391 1.00 53.05 118 LYS A C 1
ATOM 927 O O . LYS A 1 118 ? -31.671 1.977 -29.736 1.00 51.20 118 LYS A O 1
ATOM 933 N N . VAL A 1 119 ? -32.803 3.051 -28.181 1.00 54.14 119 VAL A N 1
ATOM 934 C CA . VAL A 1 119 ? -32.587 1.985 -27.215 1.00 45.35 119 VAL A CA 1
ATOM 935 C C . VAL A 1 119 ? -33.920 1.588 -26.601 1.00 40.83 119 VAL A C 1
ATOM 936 O O . VAL A 1 119 ? -34.884 2.356 -26.585 1.00 40.22 119 VAL A O 1
ATOM 940 N N . GLU A 1 120 ? -33.963 0.357 -26.102 1.00 39.89 120 GLU A N 1
ATOM 941 C CA . GLU A 1 120 ? -35.093 -0.154 -25.341 1.00 51.14 120 GLU A CA 1
ATOM 942 C C . GLU A 1 120 ? -34.599 -0.524 -23.951 1.00 44.69 120 GLU A C 1
ATOM 943 O O . GLU A 1 120 ? -33.663 -1.319 -23.812 1.00 45.60 120 GLU A O 1
ATOM 949 N N . ALA A 1 121 ? -35.213 0.065 -22.931 1.00 43.62 121 ALA A N 1
ATOM 950 C CA . ALA A 1 121 ? -34.800 -0.125 -21.549 1.00 40.17 121 ALA A CA 1
ATOM 951 C C . ALA A 1 121 ? -35.802 -1.009 -20.822 1.00 45.97 121 ALA A C 1
ATOM 952 O O . ALA A 1 121 ? -37.014 -0.884 -21.018 1.00 51.61 121 ALA A O 1
ATOM 954 N N . GLN A 1 122 ? -35.288 -1.903 -19.981 1.00 41.24 122 GLN A N 1
ATOM 955 C CA . GLN A 1 122 ? -36.125 -2.812 -19.212 1.00 46.42 122 GLN A CA 1
ATOM 956 C C . GLN A 1 122 ? -35.548 -2.951 -17.815 1.00 45.69 122 GLN A C 1
ATOM 957 O O . GLN A 1 122 ? -34.343 -3.168 -17.658 1.00 46.32 122 GLN A O 1
ATOM 963 N N . ILE A 1 123 ? -36.402 -2.824 -16.807 1.00 40.12 123 ILE A N 1
ATOM 964 C CA . ILE A 1 123 ? -35.965 -3.009 -15.430 1.00 45.51 123 ILE A CA 1
ATOM 965 C C . ILE A 1 123 ? -35.833 -4.500 -15.152 1.00 41.95 123 ILE A C 1
ATOM 966 O O . ILE A 1 123 ? -36.660 -5.313 -15.588 1.00 48.54 123 ILE A O 1
ATOM 971 N N . ASN A 1 124 ? -34.759 -4.871 -14.460 1.00 39.99 124 ASN A N 1
ATOM 972 C CA . ASN A 1 124 ? -34.519 -6.259 -14.069 1.00 39.64 124 ASN A CA 1
ATOM 973 C C . ASN A 1 124 ? -33.988 -6.217 -12.641 1.00 39.42 124 ASN A C 1
ATOM 974 O O . ASN A 1 124 ? -32.784 -6.046 -12.424 1.00 42.85 124 ASN A O 1
ATOM 979 N N . GLY A 1 125 ?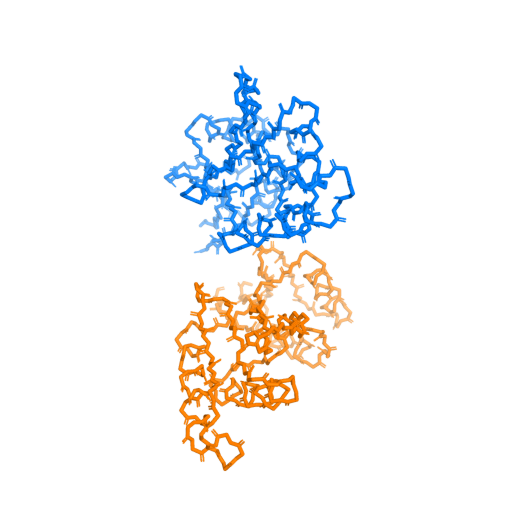 -34.887 -6.363 -11.676 1.00 44.61 125 GLY A N 1
ATOM 980 C CA . GLY A 1 125 ? -34.488 -6.217 -10.286 1.00 42.53 125 GLY A CA 1
ATOM 981 C C . GLY A 1 125 ? -34.138 -4.772 -9.994 1.00 40.89 125 GLY A C 1
ATOM 982 O O . GLY A 1 125 ? -34.913 -3.852 -10.280 1.00 43.88 125 GLY A O 1
ATOM 983 N N . ASP A 1 126 ? -32.951 -4.561 -9.426 1.00 41.95 126 ASP A N 1
ATOM 984 C CA . ASP A 1 126 ? -32.456 -3.229 -9.108 1.00 42.66 126 ASP A CA 1
ATOM 985 C C . ASP A 1 126 ? -31.519 -2.686 -10.181 1.00 38.22 126 ASP A C 1
ATOM 986 O O . ASP A 1 126 ? -30.798 -1.713 -9.934 1.00 36.67 126 ASP A O 1
ATOM 991 N N . LYS A 1 127 ? -31.513 -3.297 -11.362 1.00 32.32 127 LYS A N 1
ATOM 992 C CA . LYS A 1 127 ? -30.693 -2.863 -12.481 1.00 35.24 127 LYS A CA 1
ATOM 993 C C . LYS A 1 127 ? -31.583 -2.528 -13.669 1.00 35.02 127 LYS A C 1
ATOM 994 O O . LYS A 1 127 ? -32.744 -2.941 -13.741 1.00 32.87 127 LYS A O 1
ATOM 1000 N N . LEU A 1 128 ? -31.022 -1.771 -14.609 1.00 32.10 128 LEU A N 1
ATOM 1001 C CA . LEU A 1 128 ? -31.708 -1.397 -15.841 1.00 37.57 128 LEU A CA 1
ATOM 1002 C C . LEU A 1 128 ? -30.904 -1.933 -17.017 1.00 36.39 128 LEU A C 1
ATOM 1003 O O . LEU A 1 128 ? -29.776 -1.487 -17.257 1.00 38.04 128 LEU A O 1
ATOM 1008 N N . ARG A 1 129 ? -31.475 -2.887 -17.748 1.00 29.53 129 ARG A N 1
ATOM 1009 C CA . ARG A 1 129 ? -30.836 -3.404 -18.950 1.00 29.84 129 ARG A CA 1
ATOM 1010 C C . ARG A 1 129 ? -31.290 -2.595 -20.157 1.00 31.52 129 ARG A C 1
ATOM 1011 O O . ARG A 1 129 ? -32.492 -2.410 -20.375 1.00 34.23 129 ARG A O 1
ATOM 1019 N N . VAL A 1 130 ? -30.324 -2.119 -20.934 1.00 35.75 130 VAL A N 1
ATOM 1020 C CA . VAL A 1 130 ? -30.575 -1.296 -22.110 1.00 33.08 130 VAL A CA 1
ATOM 1021 C C . VAL A 1 130 ? -30.195 -2.102 -23.343 1.00 38.17 130 VAL A C 1
ATOM 1022 O O . VAL A 1 130 ? -29.086 -2.644 -23.419 1.00 33.41 130 VAL A O 1
ATOM 1026 N N . THR A 1 131 ? -31.114 -2.187 -24.301 1.00 42.06 131 THR A N 1
ATOM 1027 C CA . THR A 1 131 ? -30.894 -2.921 -25.539 1.00 46.95 131 THR A CA 1
ATOM 1028 C C . THR A 1 131 ? -31.045 -1.985 -26.729 1.00 42.46 131 THR A C 1
ATOM 1029 O O . THR A 1 131 ? -31.927 -1.120 -26.746 1.00 33.53 131 THR A O 1
ATOM 1033 N N . GLY A 1 132 ? -30.172 -2.162 -27.721 1.00 44.38 132 GLY A N 1
ATOM 1034 C CA . GLY A 1 132 ? -30.240 -1.399 -28.952 1.00 41.75 132 GLY A CA 1
ATOM 1035 C C . GLY A 1 132 ? -29.800 -2.264 -30.113 1.00 42.31 132 GLY A C 1
ATOM 1036 O O . GLY A 1 132 ? -29.207 -3.329 -29.928 1.00 40.64 132 GLY A O 1
ATOM 1037 N N . LYS A 1 133 ? -30.100 -1.791 -31.328 1.00 45.84 133 LYS A N 1
ATOM 1038 C CA . LYS A 1 133 ? -29.769 -2.588 -32.506 1.00 52.98 133 LYS A CA 1
ATOM 1039 C C . LYS A 1 133 ? -28.269 -2.598 -32.782 1.00 52.70 133 LYS A C 1
ATOM 1040 O O . LYS A 1 133 ? -27.752 -3.583 -33.322 1.00 60.67 133 LYS A O 1
ATOM 1046 N N . LYS A 1 134 ? -27.554 -1.539 -32.405 1.00 49.90 134 LYS A N 1
ATOM 1047 C CA . LYS A 1 134 ? -26.115 -1.456 -32.615 1.00 52.35 134 LYS A CA 1
ATOM 1048 C C . LYS A 1 134 ? -25.427 -0.916 -31.367 1.00 48.50 134 LYS A C 1
ATOM 1049 O O . LYS A 1 134 ? -26.052 -0.300 -30.499 1.00 41.48 134 LYS A O 1
ATOM 1055 N N . ARG A 1 135 ? -24.116 -1.163 -31.295 1.00 49.80 135 ARG A N 1
ATOM 1056 C CA . ARG A 1 135 ? -23.338 -0.799 -30.115 1.00 55.48 135 ARG A CA 1
ATOM 1057 C C . ARG A 1 135 ? -23.268 0.710 -29.918 1.00 55.42 135 ARG A C 1
ATOM 1058 O O . ARG A 1 135 ? -23.275 1.184 -28.775 1.00 58.74 135 ARG A O 1
ATOM 1066 N N . ASP A 1 136 ? -23.210 1.474 -31.013 1.00 48.81 136 ASP A N 1
ATOM 1067 C CA . ASP A 1 136 ? -23.069 2.925 -30.903 1.00 48.90 136 ASP A CA 1
ATOM 1068 C C . ASP A 1 136 ? -24.323 3.585 -30.347 1.00 41.27 136 ASP A C 1
ATOM 1069 O O . ASP A 1 136 ? -24.253 4.706 -29.829 1.00 43.61 136 ASP A O 1
ATOM 1074 N N . ASP A 1 137 ? -25.484 2.936 -30.479 1.00 41.00 137 ASP A N 1
ATOM 1075 C CA . ASP A 1 137 ? -26.673 3.395 -29.766 1.00 39.86 137 ASP A CA 1
ATOM 1076 C C . ASP A 1 137 ? -26.529 3.192 -28.267 1.00 40.98 137 ASP A C 1
ATOM 1077 O O . ASP A 1 137 ? -27.090 3.963 -27.481 1.00 43.06 137 ASP A O 1
ATOM 1082 N N . LEU A 1 138 ? -25.801 2.152 -27.856 1.00 42.17 138 LEU A N 1
ATOM 1083 C CA . LEU A 1 138 ? -25.606 1.902 -26.434 1.00 44.69 138 LEU A CA 1
ATOM 1084 C C . LEU A 1 138 ? -24.707 2.966 -25.819 1.00 51.15 138 LEU A C 1
ATOM 1085 O O . LEU A 1 138 ? -25.018 3.519 -24.758 1.00 52.46 138 LEU A O 1
ATOM 1090 N N . GLN A 1 139 ? -23.591 3.278 -26.485 1.00 60.17 139 GLN A N 1
ATOM 1091 C CA . GLN A 1 139 ? -22.730 4.359 -26.015 1.00 60.02 139 GLN A CA 1
ATOM 1092 C C . GLN A 1 139 ? -23.472 5.687 -26.019 1.00 52.73 139 GLN A C 1
ATOM 1093 O O . GLN A 1 139 ? -23.313 6.497 -25.099 1.00 52.57 139 GLN A O 1
ATOM 1099 N N . ASP A 1 140 ? -24.290 5.928 -27.049 1.00 53.21 140 ASP A N 1
ATOM 1100 C CA . ASP A 1 140 ? -25.139 7.114 -27.055 1.00 52.10 140 ASP A CA 1
ATOM 1101 C C . ASP A 1 140 ? -26.025 7.155 -25.818 1.00 50.92 140 ASP A C 1
ATOM 1102 O O . ASP A 1 140 ? -26.251 8.225 -25.241 1.00 47.14 140 ASP A O 1
ATOM 1107 N N . ALA A 1 141 ? -26.530 5.997 -25.389 1.00 47.91 141 ALA A N 1
ATOM 1108 C CA . ALA A 1 141 ? -27.254 5.938 -24.125 1.00 40.20 141 ALA A CA 1
ATOM 1109 C C . ALA A 1 141 ? -26.304 6.097 -22.944 1.00 36.86 141 ALA A C 1
ATOM 1110 O O . ALA A 1 141 ? -26.609 6.821 -21.990 1.00 37.79 141 ALA A O 1
ATOM 1112 N N . ILE A 1 142 ? -25.143 5.439 -22.999 1.00 36.20 142 ILE A N 1
ATOM 1113 C CA . ILE A 1 142 ? -24.172 5.537 -21.911 1.00 41.15 142 ILE A CA 1
ATOM 1114 C C . ILE A 1 142 ? -23.665 6.967 -21.775 1.00 49.23 142 ILE A C 1
ATOM 1115 O O . ILE A 1 142 ? -23.606 7.521 -20.671 1.00 48.53 142 ILE A O 1
ATOM 1120 N N . ALA A 1 143 ? -23.292 7.588 -22.898 1.00 49.55 143 ALA A N 1
ATOM 1121 C CA . ALA A 1 143 ? -22.799 8.961 -22.850 1.00 47.76 143 ALA A CA 1
ATOM 1122 C C . ALA A 1 143 ? -23.871 9.916 -22.341 1.00 46.56 143 ALA A C 1
ATOM 1123 O O . ALA A 1 143 ? -23.565 10.892 -21.646 1.00 59.89 143 ALA A O 1
ATOM 1125 N N . VAL A 1 144 ? -25.136 9.650 -22.673 1.00 36.71 144 VAL A N 1
ATOM 1126 C CA . VAL A 1 144 ? -26.225 10.480 -22.166 1.00 37.10 144 VAL A CA 1
ATOM 1127 C C . VAL A 1 144 ? -26.417 10.251 -20.671 1.00 45.73 144 VAL A C 1
ATOM 1128 O O . VAL A 1 144 ? -26.559 11.204 -19.894 1.00 47.55 144 VAL A O 1
ATOM 1132 N N . LEU A 1 145 ? -26.415 8.985 -20.245 1.00 36.42 145 LEU A N 1
ATOM 1133 C CA . LEU A 1 145 ? -26.643 8.676 -18.836 1.00 40.00 145 LEU A CA 1
ATOM 1134 C C . LEU A 1 145 ? -25.536 9.245 -17.955 1.00 42.44 145 LEU A C 1
ATOM 1135 O O . LEU A 1 145 ? -25.795 9.676 -16.825 1.00 48.78 145 LEU A O 1
ATOM 1140 N N . LYS A 1 146 ? -24.296 9.253 -18.454 1.00 47.58 146 LYS A N 1
ATOM 1141 C CA . LYS A 1 146 ? -23.199 9.861 -17.705 1.00 53.58 146 LYS A CA 1
ATOM 1142 C C . LYS A 1 146 ? -23.452 11.346 -17.474 1.00 59.87 146 LYS A C 1
ATOM 1143 O O . LYS A 1 146 ? -23.393 11.831 -16.338 1.00 51.15 146 LYS A O 1
ATOM 1149 N N . LYS A 1 147 ? -23.741 12.084 -18.545 1.00 64.91 147 LYS A N 1
ATOM 1150 C CA . LYS A 1 147 ? -23.936 13.532 -18.480 1.00 68.87 147 LYS A CA 1
ATOM 1151 C C . LYS A 1 147 ? -25.353 13.931 -18.081 1.00 69.48 147 LYS A C 1
ATOM 1152 O O . LYS A 1 147 ? -25.887 14.917 -18.594 1.00 75.75 147 LYS A O 1
ATOM 1158 N N . ALA A 1 148 ? -25.980 13.192 -17.173 1.00 60.22 148 ALA A N 1
ATOM 1159 C CA . ALA A 1 148 ? -27.346 13.463 -16.751 1.00 63.65 148 ALA A CA 1
ATOM 1160 C C . ALA A 1 148 ? -27.359 14.128 -15.377 1.00 80.08 148 ALA A C 1
ATOM 1161 O O . ALA A 1 148 ? -26.329 14.279 -14.718 1.00 83.84 148 ALA A O 1
ATOM 1163 N N . ASP A 1 149 ? -28.552 14.533 -14.949 1.00 83.82 149 ASP A N 1
ATOM 1164 C CA . ASP A 1 149 ? -28.758 15.143 -13.637 1.00 83.31 149 ASP A CA 1
ATOM 1165 C C . ASP A 1 149 ? -29.523 14.135 -12.785 1.00 80.72 149 ASP A C 1
ATOM 1166 O O . ASP A 1 149 ? -30.745 14.205 -12.644 1.00 81.86 149 ASP A O 1
ATOM 1171 N N . PHE A 1 150 ? -28.787 13.189 -12.208 1.00 73.98 150 PHE A N 1
ATOM 1172 C CA . PHE A 1 150 ? -29.375 12.047 -11.525 1.00 67.40 150 PHE A CA 1
ATOM 1173 C C . PHE A 1 150 ? -28.901 11.984 -10.080 1.00 61.65 150 PHE A C 1
ATOM 1174 O O . PHE A 1 150 ? -27.749 12.313 -9.777 1.00 62.44 150 PHE A O 1
ATOM 1182 N N . GLU A 1 151 ? -29.800 11.551 -9.197 1.00 62.20 151 GLU A N 1
ATOM 1183 C CA . GLU A 1 151 ? -29.539 11.441 -7.767 1.00 70.40 151 GLU A CA 1
ATOM 1184 C C . GLU A 1 151 ? -28.746 10.193 -7.402 1.00 70.43 151 GLU A C 1
ATOM 1185 O O . GLU A 1 151 ? -28.629 9.876 -6.213 1.00 71.83 151 GLU A O 1
ATOM 1191 N N . LEU A 1 152 ? -28.207 9.478 -8.391 1.00 64.71 152 LEU A N 1
ATOM 1192 C CA . LEU A 1 152 ? -27.469 8.252 -8.141 1.00 48.45 152 LEU A CA 1
ATOM 1193 C C . LEU A 1 152 ? -26.235 8.141 -9.029 1.00 46.85 152 LEU A C 1
ATOM 1194 O O . LEU A 1 152 ? -26.290 8.478 -10.220 1.00 52.83 152 LEU A O 1
ATOM 1199 N N . PRO A 1 153 ? -25.130 7.648 -8.477 1.00 36.41 153 PRO A N 1
ATOM 1200 C CA . PRO A 1 153 ? -23.997 7.269 -9.328 1.00 37.73 153 PRO A CA 1
ATOM 1201 C C . PRO A 1 153 ? -24.359 6.071 -10.191 1.00 39.60 153 PRO A C 1
ATOM 1202 O O . PRO A 1 153 ? -24.994 5.119 -9.732 1.00 37.86 153 PRO A O 1
ATOM 1206 N N . LEU A 1 154 ? -23.951 6.129 -11.455 1.00 34.70 154 LEU A N 1
ATOM 1207 C CA . LEU A 1 154 ? -24.257 5.087 -12.425 1.00 41.18 154 LEU A CA 1
ATOM 1208 C C . LEU A 1 154 ? -22.968 4.444 -12.914 1.00 40.70 154 LEU A C 1
ATOM 1209 O O . LEU A 1 154 ? -22.007 5.145 -13.248 1.00 44.23 154 LEU A O 1
ATOM 1214 N N . GLN A 1 155 ? -22.952 3.116 -12.945 1.00 32.98 155 GLN A N 1
ATOM 1215 C CA . GLN A 1 155 ? -21.918 2.346 -13.617 1.00 30.53 155 GLN A CA 1
ATOM 1216 C C . GLN A 1 155 ? -22.572 1.459 -14.668 1.00 36.71 155 GLN A C 1
ATOM 1217 O O . GLN A 1 155 ? -23.796 1.307 -14.711 1.00 36.70 155 GLN A O 1
ATOM 1223 N N . PHE A 1 156 ? -21.744 0.872 -15.527 1.00 37.84 156 PHE A N 1
ATOM 1224 C CA . PHE A 1 156 ? -22.241 0.089 -16.650 1.00 35.65 156 PHE A CA 1
ATOM 1225 C C . PHE A 1 156 ? -21.370 -1.144 -16.824 1.00 39.27 156 PHE A C 1
ATOM 1226 O O . PHE A 1 156 ? -20.140 -1.037 -16.865 1.00 43.54 156 PHE A O 1
ATOM 1234 N N . ASP A 1 157 ? -22.005 -2.308 -16.923 1.00 34.67 157 ASP A N 1
ATOM 1235 C CA . ASP A 1 157 ? -21.285 -3.570 -17.044 1.00 42.09 157 ASP A CA 1
ATOM 1236 C C . ASP A 1 157 ? -22.189 -4.583 -17.739 1.00 37.60 157 ASP A C 1
ATOM 1237 O O . ASP A 1 157 ? -23.251 -4.234 -18.266 1.00 41.84 157 ASP A O 1
ATOM 1242 N N . ASN A 1 158 ? -21.759 -5.847 -17.730 1.00 36.82 158 ASN A N 1
ATOM 1243 C CA . ASN A 1 158 ? -22.533 -6.967 -18.267 1.00 40.37 158 ASN A CA 1
ATOM 1244 C C . ASN A 1 158 ? -22.919 -6.726 -19.726 1.00 44.44 158 ASN A C 1
ATOM 1245 O O . ASN A 1 158 ? -24.062 -6.934 -20.138 1.00 39.28 158 ASN A O 1
ATOM 1250 N N . PHE A 1 159 ? -21.943 -6.280 -20.513 1.00 48.85 159 PHE A N 1
ATOM 1251 C CA . PHE A 1 159 ? -22.147 -6.055 -21.940 1.00 55.81 159 PHE A CA 1
ATOM 1252 C C . PHE A 1 159 ? -22.280 -7.399 -22.645 1.00 56.44 159 PHE A C 1
ATOM 1253 O O . PHE A 1 159 ? -21.319 -8.173 -22.710 1.00 60.06 159 PHE A O 1
ATOM 1261 N N . ARG A 1 160 ? -23.469 -7.683 -23.171 1.00 50.16 160 ARG A N 1
ATOM 1262 C CA . ARG A 1 160 ? -23.745 -8.939 -23.849 1.00 48.40 160 ARG A CA 1
ATOM 1263 C C . ARG A 1 160 ? -24.166 -8.674 -25.288 1.00 51.11 160 ARG A C 1
ATOM 1264 O O . ARG A 1 160 ? -24.695 -7.607 -25.612 1.00 48.40 160 ARG A O 1
ATOM 1272 N N . ASP A 1 161 ? -23.923 -9.657 -26.148 1.00 64.45 161 ASP A N 1
ATOM 1273 C CA . ASP A 1 161 ? -24.308 -9.563 -27.551 1.00 73.54 161 ASP A CA 1
ATOM 1274 C C . ASP A 1 161 ? -24.834 -10.902 -28.053 1.00 76.35 161 ASP A C 1
ATOM 1275 O O . ASP A 1 161 ? -25.186 -11.777 -27.261 1.00 76.20 161 ASP A O 1
ATOM 1280 N N . MET B 1 1 ? -16.308 -8.126 -37.939 1.00 73.47 1 MET B N 1
ATOM 1281 C CA . MET B 1 1 ? -17.318 -8.894 -37.216 1.00 67.50 1 MET B CA 1
ATOM 1282 C C . MET B 1 1 ? -16.754 -9.680 -36.016 1.00 56.85 1 MET B C 1
ATOM 1283 O O . MET B 1 1 ? -17.350 -9.642 -34.940 1.00 57.29 1 MET B O 1
ATOM 1288 N N . PRO B 1 2 ? -15.631 -10.389 -36.175 1.00 51.38 2 PRO B N 1
ATOM 1289 C CA . PRO B 1 2 ? -15.031 -11.046 -35.008 1.00 50.38 2 PRO B CA 1
ATOM 1290 C C . PRO B 1 2 ? -14.540 -10.029 -33.991 1.00 52.08 2 PRO B C 1
ATOM 1291 O O . PRO B 1 2 ? -14.186 -8.896 -34.326 1.00 49.53 2 PRO B O 1
ATOM 1295 N N . SER B 1 3 ? -14.524 -10.449 -32.728 1.00 51.01 3 SER B N 1
ATOM 1296 C CA . SER B 1 3 ? -14.143 -9.560 -31.643 1.00 52.77 3 SER B CA 1
ATOM 1297 C C . SER B 1 3 ? -13.616 -10.379 -30.474 1.00 46.24 3 SER B C 1
ATOM 1298 O O . SER B 1 3 ? -13.777 -11.601 -30.416 1.00 51.99 3 SER B O 1
ATOM 1301 N N . PHE B 1 4 ? -12.974 -9.681 -29.541 1.00 43.07 4 PHE B N 1
ATOM 1302 C CA . PHE B 1 4 ? -12.534 -10.264 -28.284 1.00 45.04 4 PHE B CA 1
ATOM 1303 C C . PHE B 1 4 ? -12.543 -9.166 -27.230 1.00 40.47 4 PHE B C 1
ATOM 1304 O O . PHE B 1 4 ? -12.721 -7.984 -27.538 1.00 36.74 4 PHE B O 1
ATOM 1312 N N . ASP B 1 5 ? -12.348 -9.565 -25.978 1.00 50.13 5 ASP B N 1
ATOM 1313 C CA . ASP B 1 5 ? -12.369 -8.644 -24.850 1.00 48.60 5 ASP B CA 1
ATOM 1314 C C . ASP B 1 5 ? -10.989 -8.568 -24.214 1.00 49.98 5 ASP B C 1
ATOM 1315 O O . ASP B 1 5 ? -10.373 -9.601 -23.929 1.00 45.79 5 ASP B O 1
ATOM 1320 N N . VAL B 1 6 ? -10.509 -7.348 -23.997 1.00 37.60 6 VAL B N 1
ATOM 1321 C CA . VAL B 1 6 ? -9.309 -7.110 -23.204 1.00 34.91 6 VAL B CA 1
ATOM 1322 C C . VAL B 1 6 ? -9.742 -6.945 -21.754 1.00 38.90 6 VAL B C 1
ATOM 1323 O O . VAL B 1 6 ? -10.532 -6.051 -21.432 1.00 41.14 6 VAL B O 1
ATOM 1327 N N . ILE B 1 7 ? -9.239 -7.814 -20.879 1.00 37.60 7 ILE B N 1
ATOM 1328 C CA . ILE B 1 7 ? -9.665 -7.852 -19.488 1.00 40.33 7 ILE B CA 1
ATOM 1329 C C . ILE B 1 7 ? -8.438 -7.855 -18.586 1.00 46.04 7 ILE B C 1
ATOM 1330 O O . ILE B 1 7 ? -7.299 -7.976 -19.037 1.00 41.58 7 ILE B O 1
ATOM 1335 N N . SER B 1 8 ? -8.700 -7.713 -17.286 1.00 50.60 8 SER B N 1
ATOM 1336 C CA . SER B 1 8 ? -7.693 -7.858 -16.234 1.00 49.74 8 SER B CA 1
ATOM 1337 C C . SER B 1 8 ? -8.409 -8.484 -15.040 1.00 46.96 8 SER B C 1
ATOM 1338 O O . SER B 1 8 ? -8.897 -7.777 -14.154 1.00 47.24 8 SER B O 1
ATOM 1341 N N . GLU B 1 9 ? -8.473 -9.812 -15.028 1.00 39.83 9 GLU B N 1
ATOM 1342 C CA . GLU B 1 9 ? -9.221 -10.545 -14.022 1.00 46.38 9 GLU B CA 1
ATOM 1343 C C . GLU B 1 9 ? -8.339 -11.610 -13.388 1.00 52.28 9 GLU B C 1
ATOM 1344 O O . GLU B 1 9 ? -7.396 -12.112 -14.007 1.00 53.73 9 GLU B O 1
ATOM 1350 N N . VAL B 1 10 ? -8.658 -11.940 -12.139 1.00 51.00 10 VAL B N 1
ATOM 1351 C CA . VAL B 1 10 ? -7.965 -12.970 -11.374 1.00 43.70 10 VAL B CA 1
ATOM 1352 C C . VAL B 1 10 ? -8.989 -14.021 -10.974 1.00 51.61 10 VAL B C 1
ATOM 1353 O O . VAL B 1 10 ? -10.012 -13.692 -10.363 1.00 53.80 10 VAL B O 1
ATOM 1357 N N . ASP B 1 11 ? -8.716 -15.276 -11.325 1.00 55.09 11 ASP B N 1
ATOM 1358 C CA . ASP B 1 11 ? -9.650 -16.358 -11.040 1.00 64.80 11 ASP B CA 1
ATOM 1359 C C . ASP B 1 11 ? -9.816 -16.545 -9.536 1.00 70.52 11 ASP B C 1
ATOM 1360 O O . ASP B 1 11 ? -8.832 -16.600 -8.793 1.00 70.40 11 ASP B O 1
ATOM 1365 N N . LYS B 1 12 ? -11.073 -16.639 -9.090 1.00 73.07 12 LYS B N 1
ATOM 1366 C CA . LYS B 1 12 ? -11.347 -16.813 -7.665 1.00 71.52 12 LYS B CA 1
ATOM 1367 C C . LYS B 1 12 ? -10.783 -18.129 -7.148 1.00 72.69 12 LYS B C 1
ATOM 1368 O O . LYS B 1 12 ? -10.181 -18.175 -6.068 1.00 72.54 12 LYS B O 1
ATOM 1374 N N . HIS B 1 13 ? -10.966 -19.211 -7.907 1.00 70.98 13 HIS B N 1
ATOM 1375 C CA . HIS B 1 13 ? -10.536 -20.527 -7.444 1.00 69.30 13 HIS B CA 1
ATOM 1376 C C . HIS B 1 13 ? -9.017 -20.629 -7.398 1.00 67.80 13 HIS B C 1
ATOM 1377 O O . HIS B 1 13 ? -8.456 -21.194 -6.452 1.00 72.92 13 HIS B O 1
ATOM 1384 N N . GLU B 1 14 ? -8.334 -20.090 -8.412 1.00 62.80 14 GLU B N 1
ATOM 1385 C CA . GLU B 1 14 ? -6.875 -20.130 -8.421 1.00 59.60 14 GLU B CA 1
ATOM 1386 C C . GLU B 1 14 ? -6.281 -19.215 -7.358 1.00 57.20 14 GLU B C 1
ATOM 1387 O O . GLU B 1 14 ? -5.212 -19.513 -6.814 1.00 56.95 14 GLU B O 1
ATOM 1393 N N . LEU B 1 15 ? -6.952 -18.102 -7.052 1.00 46.11 15 LEU B N 1
ATOM 1394 C CA . LEU B 1 15 ? -6.478 -17.226 -5.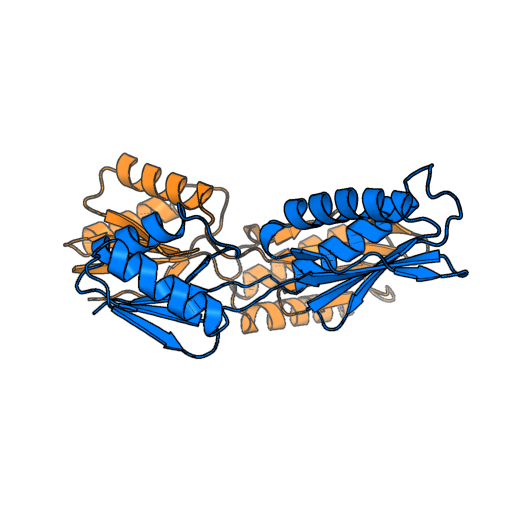985 1.00 50.30 15 LEU B CA 1
ATOM 1395 C C . LEU B 1 15 ? -6.612 -17.897 -4.624 1.00 47.91 15 LEU B C 1
ATOM 1396 O O . LEU B 1 15 ? -5.726 -17.768 -3.772 1.00 42.10 15 LEU B O 1
ATOM 1401 N N . THR B 1 16 ? -7.714 -18.618 -4.405 1.00 52.77 16 THR B N 1
ATOM 1402 C CA . THR B 1 16 ? -7.897 -19.333 -3.146 1.00 58.32 16 THR B CA 1
ATOM 1403 C C . THR B 1 16 ? -6.850 -20.426 -2.976 1.00 58.25 16 THR B C 1
ATOM 1404 O O . THR B 1 16 ? -6.266 -20.577 -1.897 1.00 53.14 16 THR B O 1
ATOM 1408 N N . ASN B 1 17 ? -6.592 -21.196 -4.036 1.00 61.76 17 ASN B N 1
ATOM 1409 C CA . ASN B 1 17 ? -5.608 -22.268 -3.947 1.00 66.53 17 ASN B CA 1
ATOM 1410 C C . ASN B 1 17 ? -4.194 -21.725 -3.782 1.00 63.87 17 ASN B C 1
ATOM 1411 O O . ASN B 1 17 ? -3.352 -22.379 -3.158 1.00 59.63 17 ASN B O 1
ATOM 1416 N N . ALA B 1 18 ? -3.915 -20.539 -4.328 1.00 53.78 18 ALA B N 1
ATOM 1417 C CA . ALA B 1 18 ? -2.587 -19.955 -4.173 1.00 52.51 18 ALA B CA 1
ATOM 1418 C C . ALA B 1 18 ? -2.347 -19.503 -2.738 1.00 50.29 18 ALA B C 1
ATOM 1419 O O . ALA B 1 18 ? -1.238 -19.654 -2.212 1.00 53.86 18 ALA B O 1
ATOM 1421 N N . VAL B 1 19 ? -3.371 -18.942 -2.091 1.00 40.94 19 VAL B N 1
ATOM 1422 C CA . VAL B 1 19 ? -3.247 -18.581 -0.682 1.00 48.60 19 VAL B CA 1
ATOM 1423 C C . VAL B 1 19 ? -3.093 -19.832 0.174 1.00 45.12 19 VAL B C 1
ATOM 1424 O O . VAL B 1 19 ? -2.311 -19.853 1.132 1.00 43.93 19 VAL B O 1
ATOM 1428 N N . ASP B 1 20 ? -3.832 -20.895 -0.160 1.00 52.85 20 ASP B N 1
ATOM 1429 C CA . ASP B 1 20 ? -3.688 -22.156 0.560 1.00 57.96 20 ASP B CA 1
ATOM 1430 C C . ASP B 1 20 ? -2.270 -22.698 0.443 1.00 56.88 20 ASP B C 1
ATOM 1431 O O . ASP B 1 20 ? -1.687 -23.154 1.434 1.00 57.93 20 ASP B O 1
ATOM 1436 N N . GLN B 1 21 ? -1.697 -22.654 -0.762 1.00 51.07 21 GLN B N 1
ATOM 1437 C CA . GLN B 1 21 ? -0.320 -23.098 -0.945 1.00 47.30 21 GLN B CA 1
ATOM 1438 C C . GLN B 1 21 ? 0.663 -22.182 -0.230 1.00 48.38 21 GLN B C 1
ATOM 1439 O O . GLN B 1 21 ? 1.718 -22.640 0.224 1.00 51.99 21 GLN B O 1
ATOM 1445 N N . ALA B 1 22 ? 0.339 -20.891 -0.120 1.00 43.12 22 ALA B N 1
ATOM 1446 C CA . ALA B 1 22 ? 1.209 -19.972 0.606 1.00 46.04 22 ALA B CA 1
ATOM 1447 C C . ALA B 1 22 ? 1.223 -20.289 2.096 1.00 46.68 22 ALA B C 1
ATOM 1448 O O . ALA B 1 22 ? 2.270 -20.193 2.747 1.00 46.68 22 ALA B O 1
ATOM 1450 N N . ASN B 1 23 ? 0.071 -20.669 2.654 1.00 44.42 23 ASN B N 1
ATOM 1451 C CA . ASN B 1 23 ? 0.021 -21.029 4.067 1.00 50.05 23 ASN B CA 1
ATOM 1452 C C . ASN B 1 23 ? 0.678 -22.380 4.319 1.00 46.55 23 ASN B C 1
ATOM 1453 O O . ASN B 1 23 ? 1.385 -22.554 5.318 1.00 48.30 23 ASN B O 1
ATOM 1458 N N . ARG B 1 24 ? 0.454 -23.350 3.427 1.00 52.69 24 ARG B N 1
ATOM 1459 C CA . ARG B 1 24 ? 1.102 -24.650 3.578 1.00 60.80 24 ARG B CA 1
ATOM 1460 C C . ARG B 1 24 ? 2.618 -24.517 3.523 1.00 53.34 24 ARG B C 1
ATOM 1461 O O . ARG B 1 24 ? 3.338 -25.227 4.235 1.00 47.39 24 ARG B O 1
ATOM 1469 N N . GLU B 1 25 ? 3.121 -23.608 2.687 1.00 41.77 25 GLU B N 1
ATOM 1470 C CA . GLU B 1 25 ? 4.562 -23.404 2.609 1.00 48.50 25 GLU B CA 1
ATOM 1471 C C . GLU B 1 25 ? 5.106 -22.771 3.884 1.00 47.06 25 GLU B C 1
ATOM 1472 O O . GLU B 1 25 ? 6.248 -23.045 4.267 1.00 46.22 25 GLU B O 1
ATOM 1478 N N . LEU B 1 26 ? 4.306 -21.938 4.556 1.00 43.74 26 LEU B N 1
ATOM 1479 C CA . LEU B 1 26 ? 4.752 -21.325 5.804 1.00 56.19 26 LEU B CA 1
ATOM 1480 C C . LEU B 1 26 ? 5.057 -22.367 6.870 1.00 53.39 26 LEU B C 1
ATOM 1481 O O . LEU B 1 26 ? 5.971 -22.178 7.679 1.00 59.36 26 LEU B O 1
ATOM 1486 N N . ASP B 1 27 ? 4.307 -23.467 6.892 1.00 47.03 27 ASP B N 1
ATOM 1487 C CA . ASP B 1 27 ? 4.488 -24.496 7.906 1.00 52.58 27 ASP B CA 1
ATOM 1488 C C . ASP B 1 27 ? 5.607 -25.474 7.573 1.00 48.20 27 ASP B C 1
ATOM 1489 O O . ASP B 1 27 ? 5.921 -26.332 8.404 1.00 50.18 27 ASP B O 1
ATOM 1494 N N . THR B 1 28 ? 6.216 -25.370 6.391 1.00 47.69 28 THR B N 1
ATOM 1495 C CA . THR B 1 28 ? 7.328 -26.231 6.021 1.00 48.32 28 THR B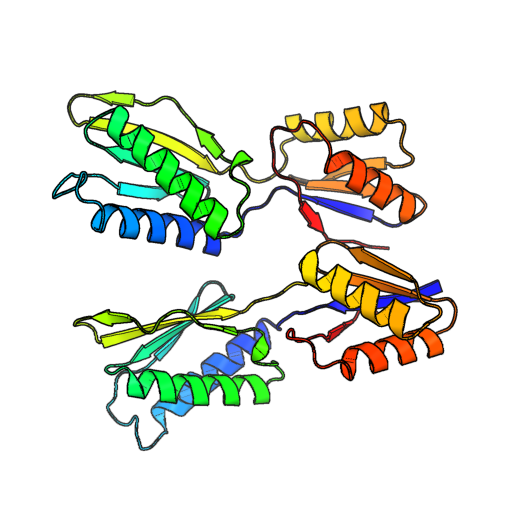 CA 1
ATOM 1496 C C . THR B 1 28 ? 8.634 -25.477 5.818 1.00 45.48 28 THR B C 1
ATOM 1497 O O . THR B 1 28 ? 9.686 -26.119 5.710 1.00 47.08 28 THR B O 1
ATOM 1501 N N . ARG B 1 29 ? 8.604 -24.147 5.770 1.00 45.53 29 ARG B N 1
ATOM 1502 C CA . ARG B 1 29 ? 9.817 -23.378 5.535 1.00 47.70 29 ARG B CA 1
ATOM 1503 C C . ARG B 1 29 ? 10.704 -23.372 6.773 1.00 45.55 29 ARG B C 1
ATOM 1504 O O . ARG B 1 29 ? 10.222 -23.261 7.904 1.00 48.71 29 ARG B O 1
ATOM 1512 N N . PHE B 1 30 ? 12.013 -23.489 6.539 1.00 46.40 30 PHE B N 1
ATOM 1513 C CA . PHE B 1 30 ? 12.971 -23.608 7.633 1.00 52.27 30 PHE B CA 1
ATOM 1514 C C . PHE B 1 30 ? 12.994 -22.364 8.512 1.00 51.74 30 PHE B C 1
ATOM 1515 O O . PHE B 1 30 ? 13.194 -22.469 9.727 1.00 49.39 30 PHE B O 1
ATOM 1523 N N . ASP B 1 31 ? 12.789 -21.187 7.927 1.00 54.36 31 ASP B N 1
ATOM 1524 C CA . ASP B 1 31 ? 12.888 -19.932 8.660 1.00 51.70 31 ASP B CA 1
ATOM 1525 C C . ASP B 1 31 ? 11.584 -19.519 9.331 1.00 51.99 31 ASP B C 1
ATOM 1526 O O . ASP B 1 31 ? 11.550 -18.476 9.993 1.00 52.37 31 ASP B O 1
ATOM 1531 N N . PHE B 1 32 ? 10.514 -20.301 9.183 1.00 47.30 32 PHE B N 1
ATOM 1532 C CA . PHE B 1 32 ? 9.239 -19.996 9.822 1.00 45.42 32 PHE B CA 1
ATOM 1533 C C . PHE B 1 32 ? 8.810 -21.067 10.818 1.00 48.08 32 PHE B C 1
ATOM 1534 O O . PHE B 1 32 ? 7.654 -21.058 11.259 1.00 48.84 32 PHE B O 1
ATOM 1542 N N . LYS B 1 33 ? 9.702 -21.985 11.182 1.00 47.00 33 LYS B N 1
ATOM 1543 C CA . LYS B 1 33 ? 9.367 -23.008 12.163 1.00 56.80 33 LYS B CA 1
ATOM 1544 C C . LYS B 1 33 ? 9.163 -22.374 13.533 1.00 63.58 33 LYS B C 1
ATOM 1545 O O . LYS B 1 33 ? 10.032 -21.652 14.031 1.00 81.73 33 LYS B O 1
ATOM 1551 N N . GLY B 1 34 ? 8.011 -22.646 14.142 1.00 60.15 34 GLY B N 1
ATOM 1552 C CA . GLY B 1 34 ? 7.660 -22.038 15.407 1.00 60.68 34 GLY B CA 1
ATOM 1553 C C . GLY B 1 34 ? 7.252 -20.585 15.330 1.00 57.47 34 GLY B C 1
ATOM 1554 O O . GLY B 1 34 ? 7.032 -19.966 16.377 1.00 55.50 34 GLY B O 1
ATOM 1555 N N . VAL B 1 35 ? 7.143 -20.020 14.130 1.00 49.47 35 VAL B N 1
ATOM 1556 C CA . VAL B 1 35 ? 6.770 -18.624 13.938 1.00 45.87 35 VAL B CA 1
ATOM 1557 C C . VAL B 1 35 ? 5.289 -18.558 13.596 1.00 47.26 35 VAL B C 1
ATOM 1558 O O . VAL B 1 35 ? 4.823 -19.253 12.684 1.00 56.82 35 VAL B O 1
ATOM 1562 N N . GLU B 1 36 ? 4.549 -17.726 14.324 1.00 48.12 36 GLU B N 1
ATOM 1563 C CA . GLU B 1 36 ? 3.131 -17.518 14.049 1.00 52.67 36 GLU B CA 1
ATOM 1564 C C . GLU B 1 36 ? 2.999 -16.590 12.847 1.00 50.32 36 GLU B C 1
ATOM 1565 O O . GLU B 1 36 ? 3.208 -15.378 12.963 1.00 48.61 36 GLU B O 1
ATOM 1571 N N . ALA B 1 37 ? 2.661 -17.156 11.691 1.00 48.41 37 ALA B N 1
ATOM 1572 C CA . ALA B 1 37 ? 2.468 -16.390 10.469 1.00 48.14 37 ALA B CA 1
ATOM 1573 C C . ALA B 1 37 ? 1.299 -16.982 9.698 1.00 48.77 37 ALA B C 1
ATOM 1574 O O . ALA B 1 37 ? 1.061 -18.192 9.739 1.00 46.48 37 ALA B O 1
ATOM 1576 N N . LYS B 1 38 ? 0.569 -16.123 8.988 1.00 45.85 38 LYS B N 1
ATOM 1577 C CA . LYS B 1 38 ? -0.654 -16.568 8.336 1.00 49.16 38 LYS B CA 1
ATOM 1578 C C . LYS B 1 38 ? -0.998 -15.653 7.170 1.00 47.27 38 LYS B C 1
ATOM 1579 O O . LYS B 1 38 ? -0.833 -14.433 7.257 1.00 46.83 38 LYS B O 1
ATOM 1585 N N . PHE B 1 39 ? -1.472 -16.259 6.084 1.00 43.25 39 PHE B N 1
ATOM 1586 C CA . PHE B 1 39 ? -2.141 -15.552 5.000 1.00 42.92 39 PHE B CA 1
ATOM 1587 C C . PHE B 1 39 ? -3.642 -15.761 5.143 1.00 43.46 39 PHE B C 1
ATOM 1588 O O . PHE B 1 39 ? -4.096 -16.894 5.335 1.00 51.38 39 PHE B O 1
ATOM 1596 N N . GLU B 1 40 ? -4.410 -14.679 5.044 1.00 38.45 40 GLU B N 1
ATOM 1597 C CA . GLU B 1 40 ? -5.861 -14.760 5.133 1.00 47.76 40 GLU B CA 1
ATOM 1598 C C . GLU B 1 40 ? -6.483 -14.042 3.946 1.00 54.13 40 GLU B C 1
ATOM 1599 O O . GLU B 1 40 ? -6.123 -12.898 3.650 1.00 54.51 40 GLU B O 1
ATOM 1605 N N . LEU B 1 41 ? -7.417 -14.713 3.274 1.00 54.70 41 LEU B N 1
ATOM 1606 C CA . LEU B 1 41 ? -8.103 -14.168 2.108 1.00 54.85 41 LEU B CA 1
ATOM 1607 C C . LEU B 1 41 ? -9.483 -13.681 2.540 1.00 65.12 41 LEU B C 1
ATOM 1608 O O . LEU B 1 41 ? -10.355 -14.487 2.880 1.00 71.21 41 LEU B O 1
ATOM 1613 N N . GLU B 1 42 ? -9.678 -12.365 2.523 1.00 71.24 42 GLU B N 1
ATOM 1614 C CA . GLU B 1 42 ? -10.908 -11.742 2.991 1.00 73.41 42 GLU B CA 1
ATOM 1615 C C . GLU B 1 42 ? -11.761 -11.302 1.807 1.00 78.98 42 GLU B C 1
ATOM 1616 O O . GLU B 1 42 ? -11.252 -10.703 0.855 1.00 78.18 42 GLU B O 1
ATOM 1622 N N . ASP B 1 43 ? -13.064 -11.596 1.889 1.00 82.59 43 ASP B N 1
ATOM 1623 C CA . ASP B 1 43 ? -14.057 -11.376 0.836 1.00 81.15 43 ASP B CA 1
ATOM 1624 C C . ASP B 1 43 ? -13.501 -11.564 -0.573 1.00 78.29 43 ASP B C 1
ATOM 1625 O O . ASP B 1 43 ? -13.816 -10.784 -1.478 1.00 71.36 43 ASP B O 1
ATOM 1630 N N . GLY B 1 44 ? -12.682 -12.598 -0.763 1.00 78.71 44 GLY B N 1
ATOM 1631 C CA . GLY B 1 44 ? -12.176 -12.953 -2.078 1.00 71.51 44 GLY B CA 1
ATOM 1632 C C . GLY B 1 44 ? -11.426 -11.861 -2.804 1.00 63.33 44 GLY B C 1
ATOM 1633 O O . GLY B 1 44 ? -11.304 -11.915 -4.030 1.00 66.72 44 GLY B O 1
ATOM 1634 N N . LYS B 1 45 ? -10.908 -10.868 -2.081 1.00 58.03 45 LYS B N 1
ATOM 1635 C CA . LYS B 1 45 ? -10.246 -9.730 -2.714 1.00 62.38 45 LYS B CA 1
ATOM 1636 C C . LYS B 1 45 ? -9.024 -9.224 -1.964 1.00 53.94 45 LYS B C 1
ATOM 1637 O O . LYS B 1 45 ? -8.228 -8.488 -2.557 1.00 51.21 45 LYS B O 1
ATOM 1643 N N . VAL B 1 46 ? -8.831 -9.589 -0.700 1.00 55.62 46 VAL B N 1
ATOM 1644 C CA . VAL B 1 46 ? -7.783 -9.027 0.140 1.00 41.84 46 VAL B CA 1
ATOM 1645 C C . VAL B 1 46 ? -7.004 -10.167 0.778 1.00 41.78 46 VAL B C 1
ATOM 1646 O O . VAL B 1 46 ? -7.601 -11.116 1.297 1.00 43.62 46 VAL B O 1
ATOM 1650 N N . ILE B 1 47 ? -5.679 -10.075 0.737 1.00 37.58 47 ILE B N 1
ATOM 1651 C CA . ILE B 1 47 ? -4.798 -11.028 1.401 1.00 45.33 47 ILE B CA 1
ATOM 1652 C C . ILE B 1 47 ? -4.108 -10.291 2.541 1.00 46.25 47 ILE B C 1
ATOM 1653 O O . ILE B 1 47 ? -3.267 -9.414 2.309 1.00 46.29 47 ILE B O 1
ATOM 1658 N N . ASN B 1 48 ? -4.465 -10.639 3.773 1.00 39.87 48 ASN B N 1
ATOM 1659 C CA . ASN B 1 48 ? -3.887 -10.011 4.954 1.00 42.59 48 ASN B CA 1
ATOM 1660 C C . ASN B 1 48 ? -2.677 -10.818 5.409 1.00 42.16 48 ASN B C 1
ATOM 1661 O O . ASN B 1 48 ? -2.814 -11.977 5.815 1.00 38.73 48 ASN B O 1
ATOM 1666 N N . GLN B 1 49 ? -1.498 -10.208 5.335 1.00 42.94 49 GLN B N 1
ATOM 1667 C CA . GLN B 1 49 ? -0.261 -10.849 5.763 1.00 44.21 49 GLN B CA 1
ATOM 1668 C C . GLN B 1 49 ? 0.018 -10.477 7.214 1.00 46.67 49 GLN B C 1
ATOM 1669 O O . GLN B 1 49 ? 0.110 -9.292 7.549 1.00 45.45 49 GLN B O 1
ATOM 1675 N N . SER B 1 50 ? 0.151 -11.488 8.070 1.00 48.29 50 SER B N 1
ATOM 1676 C CA . SER B 1 50 ? 0.409 -11.287 9.489 1.00 43.31 50 SER B CA 1
ATOM 1677 C C . SER B 1 50 ? 1.629 -12.099 9.895 1.00 40.35 50 SER B C 1
ATOM 1678 O O . SER B 1 50 ? 1.743 -13.276 9.537 1.00 43.25 50 SER B O 1
ATOM 1681 N N . ALA B 1 51 ? 2.532 -11.469 10.639 1.00 45.60 51 ALA B N 1
ATOM 1682 C CA . ALA B 1 51 ? 3.767 -12.102 11.082 1.00 49.14 51 ALA B CA 1
ATOM 1683 C C . ALA B 1 51 ? 4.283 -11.336 12.293 1.00 54.71 51 ALA B C 1
ATOM 1684 O O . ALA B 1 51 ? 3.879 -10.192 12.524 1.00 63.76 51 ALA B O 1
ATOM 1686 N N . PRO B 1 52 ? 5.164 -11.948 13.094 1.00 51.37 52 PRO B N 1
ATOM 1687 C CA . PRO B 1 52 ? 5.695 -11.220 14.260 1.00 55.57 52 PRO B CA 1
ATOM 1688 C C . PRO B 1 52 ? 6.494 -9.983 13.891 1.00 61.27 52 PRO B C 1
ATOM 1689 O O . PRO B 1 52 ? 6.332 -8.935 14.529 1.00 58.74 52 PRO B O 1
ATOM 1693 N N . SER B 1 53 ? 7.350 -10.069 12.877 1.00 60.81 53 SER B N 1
ATOM 1694 C CA . SER B 1 53 ? 8.241 -8.979 12.508 1.00 67.09 53 SER B CA 1
ATOM 1695 C C . SER B 1 53 ? 7.938 -8.498 11.094 1.00 72.02 53 SER B C 1
ATOM 1696 O O . SER B 1 53 ? 7.187 -9.124 10.341 1.00 74.56 53 SER B O 1
ATOM 1699 N N . ASP B 1 54 ? 8.540 -7.359 10.740 1.00 73.91 54 ASP B N 1
ATOM 1700 C CA . ASP B 1 54 ? 8.315 -6.775 9.422 1.00 79.65 54 ASP B CA 1
ATOM 1701 C C . ASP B 1 54 ? 9.124 -7.487 8.346 1.00 80.93 54 ASP B C 1
ATOM 1702 O O . ASP B 1 54 ? 8.617 -7.731 7.246 1.00 80.11 54 ASP B O 1
ATOM 1707 N N . PHE B 1 55 ? 10.381 -7.827 8.646 1.00 85.44 55 PHE B N 1
ATOM 1708 C CA . PHE B 1 55 ? 11.203 -8.551 7.683 1.00 89.30 55 PHE B CA 1
ATOM 1709 C C . PHE B 1 55 ? 10.589 -9.899 7.332 1.00 84.02 55 PHE B C 1
ATOM 1710 O O . PHE B 1 55 ? 10.781 -10.398 6.217 1.00 86.38 55 PHE B O 1
ATOM 1718 N N . GLN B 1 56 ? 9.847 -10.501 8.264 1.00 74.50 56 GLN B N 1
ATOM 1719 C CA . GLN B 1 56 ? 9.152 -11.746 7.961 1.00 60.34 56 GLN B CA 1
ATOM 1720 C C . GLN B 1 56 ? 7.985 -11.516 7.009 1.00 48.18 56 GLN B C 1
ATOM 1721 O O . GLN B 1 56 ? 7.690 -12.379 6.174 1.00 41.65 56 GLN B O 1
ATOM 1727 N N . VAL B 1 57 ? 7.314 -10.365 7.115 1.00 40.60 57 VAL B N 1
ATOM 1728 C CA . VAL B 1 57 ? 6.251 -10.034 6.170 1.00 47.33 57 VAL B CA 1
ATOM 1729 C C . VAL B 1 57 ? 6.824 -9.868 4.768 1.00 51.17 57 VAL B C 1
ATOM 1730 O O . VAL B 1 57 ? 6.199 -10.261 3.774 1.00 48.93 57 VAL B O 1
ATOM 1734 N N . LYS B 1 58 ? 8.023 -9.289 4.667 1.00 58.41 58 LYS B N 1
ATOM 1735 C CA . LYS B 1 58 ? 8.676 -9.160 3.368 1.00 60.70 58 LYS B CA 1
ATOM 1736 C C . LYS B 1 58 ? 8.979 -10.528 2.771 1.00 53.53 58 LYS B C 1
ATOM 1737 O O . LYS B 1 58 ? 8.821 -10.736 1.562 1.00 43.50 58 LYS B O 1
ATOM 1743 N N . GLN B 1 59 ? 9.414 -11.476 3.604 1.00 49.22 59 GLN B N 1
ATOM 1744 C CA . GLN B 1 59 ? 9.605 -12.843 3.129 1.00 48.53 59 GLN B CA 1
ATOM 1745 C C . GLN B 1 59 ? 8.278 -13.471 2.724 1.00 45.45 59 GLN B C 1
ATOM 1746 O O . GLN B 1 59 ? 8.206 -14.191 1.721 1.00 46.92 59 GLN B O 1
ATOM 1752 N N . MET B 1 60 ? 7.215 -13.207 3.489 1.00 42.85 60 MET B N 1
ATOM 1753 C CA . MET B 1 60 ? 5.894 -13.707 3.119 1.00 44.78 60 MET B CA 1
ATOM 1754 C C . MET B 1 60 ? 5.436 -13.137 1.784 1.00 48.95 60 MET B C 1
ATOM 1755 O O . MET B 1 60 ? 4.744 -13.821 1.021 1.00 49.26 60 MET B O 1
ATOM 1760 N N . THR B 1 61 ? 5.808 -11.891 1.486 1.00 48.04 61 THR B N 1
ATOM 1761 C CA . THR B 1 61 ? 5.465 -11.302 0.197 1.00 50.22 61 THR B CA 1
ATOM 1762 C C . THR B 1 61 ? 6.119 -12.066 -0.948 1.00 47.61 61 THR B C 1
ATOM 1763 O O . THR B 1 61 ? 5.481 -12.325 -1.976 1.00 58.43 61 THR B O 1
ATOM 1767 N N . ASP B 1 62 ? 7.389 -12.443 -0.785 1.00 44.28 62 ASP B N 1
ATOM 1768 C CA . ASP B 1 62 ? 8.075 -13.196 -1.830 1.00 52.87 62 ASP B CA 1
ATOM 1769 C C . ASP B 1 62 ? 7.443 -14.568 -2.025 1.00 54.19 62 ASP B C 1
ATOM 1770 O O . ASP B 1 62 ? 7.385 -15.080 -3.150 1.00 53.63 62 ASP B O 1
ATOM 1775 N N . ILE B 1 63 ? 6.962 -15.180 -0.941 1.00 47.63 63 ILE B N 1
ATOM 1776 C CA . ILE B 1 63 ? 6.292 -16.470 -1.061 1.00 41.03 63 ILE B CA 1
ATOM 1777 C C . ILE B 1 63 ? 4.930 -16.301 -1.723 1.00 42.61 63 ILE B C 1
ATOM 1778 O O . ILE B 1 63 ? 4.553 -17.083 -2.603 1.00 44.45 63 ILE B O 1
ATOM 1783 N N . LEU B 1 64 ? 4.173 -15.278 -1.314 1.00 37.80 64 LEU B N 1
ATOM 1784 C CA . LEU B 1 64 ? 2.854 -15.049 -1.896 1.00 46.18 64 LEU B CA 1
ATOM 1785 C C . LEU B 1 64 ? 2.944 -14.829 -3.400 1.00 51.95 64 LEU B C 1
ATOM 1786 O O . LEU B 1 64 ? 2.134 -15.369 -4.162 1.00 45.37 64 LEU B O 1
ATOM 1791 N N . ARG B 1 65 ? 3.922 -14.038 -3.844 1.00 53.36 65 ARG B N 1
ATOM 1792 C CA . ARG B 1 65 ? 4.118 -13.828 -5.274 1.00 56.16 65 ARG B CA 1
ATOM 1793 C C . ARG B 1 65 ? 4.367 -15.152 -5.986 1.00 55.74 65 ARG B C 1
ATOM 1794 O O . ARG B 1 65 ? 3.645 -15.514 -6.921 1.00 55.95 65 ARG B O 1
ATOM 1802 N N . ALA B 1 66 ? 5.371 -15.906 -5.526 1.00 44.89 66 ALA B N 1
ATOM 1803 C CA . ALA B 1 66 ? 5.737 -17.153 -6.192 1.00 48.37 66 ALA B CA 1
ATOM 1804 C C . ALA B 1 66 ? 4.560 -18.119 -6.265 1.00 51.69 66 ALA B C 1
ATOM 1805 O O . ALA B 1 66 ? 4.356 -18.782 -7.289 1.00 53.37 66 ALA B O 1
ATOM 1807 N N . ARG B 1 67 ? 3.767 -18.207 -5.195 1.00 51.66 67 ARG B N 1
ATOM 1808 C CA . ARG B 1 67 ? 2.622 -19.109 -5.204 1.00 58.20 67 ARG B CA 1
ATOM 1809 C C . ARG B 1 67 ? 1.495 -18.608 -6.098 1.00 61.97 67 ARG B C 1
ATOM 1810 O O . ARG B 1 67 ? 0.676 -19.415 -6.551 1.00 69.23 67 ARG B O 1
ATOM 1818 N N . LEU B 1 68 ? 1.437 -17.302 -6.365 1.00 52.47 68 LEU B N 1
ATOM 1819 C CA . LEU B 1 68 ? 0.432 -16.780 -7.284 1.00 61.34 68 LEU B CA 1
ATOM 1820 C C . LEU B 1 68 ? 0.801 -17.066 -8.736 1.00 61.41 68 LEU B C 1
ATOM 1821 O O . LEU B 1 68 ? -0.080 -17.353 -9.554 1.00 59.60 68 LEU B O 1
ATOM 1826 N N . LEU B 1 69 ? 2.093 -16.991 -9.074 1.00 65.66 69 LEU B N 1
ATOM 1827 C CA . LEU B 1 69 ? 2.524 -17.354 -10.421 1.00 68.78 69 LEU B CA 1
ATOM 1828 C C . LEU B 1 69 ? 2.187 -18.805 -10.738 1.00 67.11 69 LEU B C 1
ATOM 1829 O O . LEU B 1 69 ? 1.708 -19.114 -11.835 1.00 61.17 69 LEU B O 1
ATOM 1834 N N . ALA B 1 70 ? 2.429 -19.711 -9.785 1.00 68.83 70 ALA B N 1
ATOM 1835 C CA . ALA B 1 70 ? 2.265 -21.139 -10.038 1.00 73.16 70 ALA B CA 1
ATOM 1836 C C . ALA B 1 70 ? 0.832 -21.514 -10.390 1.00 72.28 70 ALA B C 1
ATOM 1837 O O . ALA B 1 70 ? 0.605 -22.601 -10.933 1.00 67.86 70 ALA B O 1
ATOM 1839 N N . ARG B 1 71 ? -0.136 -20.650 -10.092 1.00 69.12 71 ARG B N 1
ATOM 1840 C CA . ARG B 1 71 ? -1.525 -20.889 -10.451 1.00 68.80 71 ARG B CA 1
ATOM 1841 C C . ARG B 1 71 ? -2.020 -19.950 -11.542 1.00 68.60 71 ARG B C 1
ATOM 1842 O O . ARG B 1 71 ? -3.205 -19.995 -11.890 1.00 74.49 71 ARG B O 1
ATOM 1850 N N . GLY B 1 72 ? -1.153 -19.104 -12.085 1.00 64.96 72 GLY B N 1
ATOM 1851 C CA . GLY B 1 72 ? -1.471 -18.305 -13.244 1.00 62.03 72 GLY B CA 1
ATOM 1852 C C . GLY B 1 72 ? -1.867 -16.867 -12.994 1.00 62.99 72 GLY B C 1
ATOM 1853 O O . GLY B 1 72 ? -2.657 -16.322 -13.772 1.00 68.72 72 GLY B O 1
ATOM 1854 N N . ILE B 1 73 ? -1.340 -16.229 -11.952 1.00 60.71 73 ILE B N 1
ATOM 1855 C CA . ILE B 1 73 ? -1.688 -14.852 -11.618 1.00 60.28 73 ILE B CA 1
ATOM 1856 C C . ILE B 1 73 ? -0.464 -13.971 -11.832 1.00 63.65 73 ILE B C 1
ATOM 1857 O O . ILE B 1 73 ? 0.585 -14.185 -11.211 1.00 67.23 73 ILE B O 1
ATOM 1862 N N . ASP B 1 74 ? -0.604 -12.983 -12.713 1.00 57.83 74 ASP B N 1
ATOM 1863 C CA . ASP B 1 74 ? 0.381 -11.914 -12.837 1.00 61.28 74 ASP B CA 1
ATOM 1864 C C . ASP B 1 74 ? 0.298 -11.041 -11.591 1.00 55.91 74 ASP B C 1
ATOM 1865 O O . ASP B 1 74 ? -0.693 -10.330 -11.386 1.00 56.33 74 ASP B O 1
ATOM 1870 N N . VAL B 1 75 ? 1.345 -11.087 -10.757 1.00 51.77 75 VAL B N 1
ATOM 1871 C CA . VAL B 1 75 ? 1.318 -10.418 -9.456 1.00 59.00 75 VAL B CA 1
ATOM 1872 C C . VAL B 1 75 ? 1.296 -8.901 -9.564 1.00 51.64 75 VAL B C 1
ATOM 1873 O O . VAL B 1 75 ? 1.242 -8.220 -8.533 1.00 48.30 75 VAL B O 1
ATOM 1877 N N . ARG B 1 76 ? 1.317 -8.345 -10.778 1.00 50.97 76 ARG B N 1
ATOM 1878 C CA . ARG B 1 76 ? 1.168 -6.901 -10.928 1.00 50.03 76 ARG B CA 1
ATOM 1879 C C . ARG B 1 76 ? -0.228 -6.419 -10.565 1.00 46.18 76 ARG B C 1
ATOM 1880 O O . ARG B 1 76 ? -0.462 -5.205 -10.555 1.00 48.53 76 ARG B O 1
ATOM 1888 N N . CYS B 1 77 ? -1.155 -7.332 -10.279 1.00 44.99 77 CYS B N 1
ATOM 1889 C CA . CYS B 1 77 ? -2.503 -6.984 -9.851 1.00 50.63 77 CYS B CA 1
ATOM 1890 C C . CYS B 1 77 ? -2.598 -6.699 -8.358 1.00 53.81 77 CYS B C 1
ATOM 1891 O O . CYS B 1 77 ? -3.690 -6.387 -7.874 1.00 50.20 77 CYS B O 1
ATOM 1894 N N . LEU B 1 78 ? -1.492 -6.789 -7.624 1.00 55.16 78 LEU B N 1
ATOM 1895 C CA . LEU B 1 78 ? -1.518 -6.710 -6.169 1.00 57.97 78 LEU B CA 1
ATOM 1896 C C . LEU B 1 78 ? -1.312 -5.269 -5.716 1.00 56.64 78 LEU B C 1
ATOM 1897 O O . LEU B 1 78 ? -0.323 -4.628 -6.089 1.00 66.64 78 LEU B O 1
ATOM 1902 N N . GLU B 1 79 ? -2.246 -4.768 -4.909 1.00 40.03 79 GLU B N 1
ATOM 1903 C CA . GLU B 1 79 ? -2.166 -3.434 -4.319 1.00 43.19 79 GLU B CA 1
ATOM 1904 C C . GLU B 1 79 ? -1.607 -3.589 -2.910 1.00 46.59 79 GLU B C 1
ATOM 1905 O O . GLU B 1 79 ? -2.312 -4.025 -1.997 1.00 44.61 79 GLU B O 1
ATOM 1911 N N . PHE B 1 80 ? -0.340 -3.229 -2.734 1.00 49.56 80 PHE B N 1
ATOM 1912 C CA . PHE B 1 80 ? 0.349 -3.411 -1.464 1.00 55.34 80 PHE B CA 1
ATOM 1913 C C . PHE B 1 80 ? 0.101 -2.211 -0.557 1.00 61.49 80 PHE B C 1
ATOM 1914 O O . PHE B 1 80 ? 0.381 -1.068 -0.937 1.00 63.76 80 PHE B O 1
ATOM 1922 N N . GLY B 1 81 ? -0.426 -2.475 0.636 1.00 54.51 81 GLY B N 1
ATOM 1923 C CA . GLY B 1 81 ? -0.534 -1.460 1.658 1.00 54.44 81 GLY B CA 1
ATOM 1924 C C . GLY B 1 81 ? 0.749 -1.335 2.453 1.00 48.62 81 GLY B C 1
ATOM 1925 O O . GLY B 1 81 ? 1.727 -2.052 2.243 1.00 40.93 81 GLY B O 1
ATOM 1926 N N . ASP B 1 82 ? 0.742 -0.395 3.392 1.00 58.80 82 ASP B N 1
ATOM 1927 C CA . ASP B 1 82 ? 1.912 -0.174 4.223 1.00 62.43 82 ASP B CA 1
ATOM 1928 C C . ASP B 1 82 ? 2.100 -1.317 5.221 1.00 60.50 82 ASP B C 1
ATOM 1929 O O . ASP B 1 82 ? 1.127 -1.949 5.657 1.00 57.43 82 ASP B O 1
ATOM 1934 N N . VAL B 1 83 ? 3.346 -1.579 5.566 1.00 61.10 83 VAL B N 1
ATOM 1935 C CA . VAL B 1 83 ? 3.683 -2.556 6.606 1.00 58.91 83 VAL B CA 1
ATOM 1936 C C . VAL B 1 83 ? 3.523 -1.847 7.947 1.00 59.09 83 VAL B C 1
ATOM 1937 O O . VAL B 1 83 ? 4.390 -1.074 8.360 1.00 65.15 83 VAL B O 1
ATOM 1941 N N . GLU B 1 84 ? 2.413 -2.102 8.631 1.00 58.63 84 GLU B N 1
ATOM 1942 C CA . GLU B 1 84 ? 2.109 -1.453 9.898 1.00 65.19 84 GLU B CA 1
ATOM 1943 C C . GLU B 1 84 ? 2.431 -2.396 11.049 1.00 66.72 84 GLU B C 1
ATOM 1944 O O . GLU B 1 84 ? 2.016 -3.560 11.041 1.00 64.86 84 GLU B O 1
ATOM 1950 N N . THR B 1 85 ? 3.167 -1.888 12.034 1.00 66.16 85 THR B N 1
ATOM 1951 C CA . THR B 1 85 ? 3.620 -2.676 13.171 1.00 62.28 85 THR B CA 1
ATOM 1952 C C . THR B 1 85 ? 3.061 -2.089 14.458 1.00 64.07 85 THR B C 1
ATOM 1953 O O . THR B 1 85 ? 3.112 -0.872 14.666 1.00 69.60 85 THR B O 1
ATOM 1957 N N . ASN B 1 86 ? 2.524 -2.956 15.314 1.00 60.20 86 ASN B N 1
ATOM 1958 C CA . ASN B 1 86 ? 2.183 -2.578 16.679 1.00 58.65 86 ASN B CA 1
ATOM 1959 C C . ASN B 1 86 ? 2.736 -3.626 17.636 1.00 65.13 86 ASN B C 1
ATOM 1960 O O . ASN B 1 86 ? 3.711 -4.311 17.311 1.00 67.78 86 ASN B O 1
ATOM 1965 N N . LEU B 1 87 ? 2.124 -3.766 18.812 1.00 64.57 87 LEU B N 1
ATOM 1966 C CA . LEU B 1 87 ? 2.571 -4.780 19.759 1.00 59.22 87 LEU B CA 1
ATOM 1967 C C . LEU B 1 87 ? 2.133 -6.184 19.367 1.00 62.13 87 LEU B C 1
ATOM 1968 O O . LEU B 1 87 ? 2.780 -7.155 19.774 1.00 69.59 87 LEU B O 1
ATOM 1973 N N . ALA B 1 88 ? 1.057 -6.316 18.588 1.00 63.32 88 ALA B N 1
ATOM 1974 C CA . ALA B 1 88 ? 0.611 -7.634 18.155 1.00 60.76 88 ALA B CA 1
ATOM 1975 C C . ALA B 1 88 ? 1.514 -8.230 17.084 1.00 60.64 88 ALA B C 1
ATOM 1976 O O . ALA B 1 88 ? 1.499 -9.449 16.887 1.00 52.61 88 ALA B O 1
ATOM 1978 N N . GLY B 1 89 ? 2.291 -7.407 16.393 1.00 58.95 89 GLY B N 1
ATOM 1979 C CA . GLY B 1 89 ? 3.195 -7.867 15.365 1.00 59.45 89 GLY B CA 1
ATOM 1980 C C . GLY B 1 89 ? 3.119 -6.966 14.153 1.00 59.20 89 GLY B C 1
ATOM 1981 O O . GLY B 1 89 ? 2.717 -5.807 14.246 1.00 55.35 89 GLY B O 1
ATOM 1982 N N . ALA B 1 90 ? 3.509 -7.514 13.007 1.00 55.35 90 ALA B N 1
ATOM 1983 C CA . ALA B 1 90 ? 3.508 -6.789 11.744 1.00 51.46 90 ALA B CA 1
ATOM 1984 C C . ALA B 1 90 ? 2.357 -7.280 10.878 1.00 50.35 90 ALA B C 1
ATOM 1985 O O . ALA B 1 90 ? 2.188 -8.489 10.688 1.00 45.71 90 ALA B O 1
ATOM 1987 N N . ARG B 1 91 ? 1.570 -6.342 10.358 1.00 48.98 91 ARG B N 1
ATOM 1988 C CA . ARG B 1 91 ? 0.437 -6.651 9.499 1.00 48.67 91 ARG B CA 1
ATOM 1989 C C . ARG B 1 91 ? 0.561 -5.860 8.206 1.00 49.72 91 ARG B C 1
ATOM 1990 O O . ARG B 1 91 ? 1.004 -4.708 8.215 1.00 44.21 91 ARG B O 1
ATOM 1998 N N . GLN B 1 92 ? 0.179 -6.481 7.092 1.00 51.59 92 GLN B N 1
ATOM 1999 C CA . GLN B 1 92 ? 0.124 -5.767 5.824 1.00 56.09 92 GLN B CA 1
ATOM 2000 C C . GLN B 1 92 ? -1.031 -6.298 4.994 1.00 55.34 92 GLN B C 1
ATOM 2001 O O . GLN B 1 92 ? -1.134 -7.506 4.761 1.00 51.91 92 GLN B O 1
ATOM 2007 N N . LYS B 1 93 ? -1.884 -5.387 4.546 1.00 50.93 93 LYS B N 1
ATOM 2008 C CA . LYS B 1 93 ? -2.994 -5.720 3.671 1.00 51.05 93 LYS B CA 1
ATOM 2009 C C . LYS B 1 93 ? -2.583 -5.521 2.220 1.00 49.87 93 LYS B C 1
ATOM 2010 O O . LYS B 1 93 ? -2.109 -4.443 1.846 1.00 53.90 93 LYS B O 1
ATOM 2016 N N . VAL B 1 94 ? -2.757 -6.560 1.408 1.00 46.49 94 VAL B N 1
ATOM 2017 C CA . VAL B 1 94 ? -2.536 -6.472 -0.029 1.00 44.58 94 VAL B CA 1
ATOM 2018 C C . VAL B 1 94 ? -3.859 -6.753 -0.729 1.00 47.16 94 VAL B C 1
ATOM 2019 O O . VAL B 1 94 ? -4.619 -7.639 -0.321 1.00 41.95 94 VAL B O 1
ATOM 2023 N N . THR B 1 95 ? -4.148 -5.969 -1.762 1.00 48.92 95 THR B N 1
ATOM 2024 C CA . THR B 1 95 ? -5.428 -6.015 -2.452 1.00 51.16 95 THR B CA 1
ATOM 2025 C C . THR B 1 95 ? -5.229 -6.484 -3.886 1.00 50.34 95 THR B C 1
ATOM 2026 O O . THR B 1 95 ? -4.270 -6.084 -4.554 1.00 42.38 95 THR B O 1
ATOM 2030 N N . VAL B 1 96 ? -6.137 -7.336 -4.350 1.00 51.16 96 VAL B N 1
ATOM 2031 C CA . VAL B 1 96 ? -6.113 -7.835 -5.719 1.00 47.94 96 VAL B CA 1
ATOM 2032 C C . VAL B 1 96 ? -6.912 -6.863 -6.580 1.00 49.45 96 VAL B C 1
ATOM 2033 O O . VAL B 1 96 ? -8.125 -6.719 -6.410 1.00 53.30 96 VAL B O 1
ATOM 2037 N N . LYS B 1 97 ? -6.229 -6.189 -7.502 1.00 46.06 97 LYS B N 1
ATOM 2038 C CA . LYS B 1 97 ? -6.868 -5.239 -8.399 1.00 44.60 97 LYS B CA 1
ATOM 2039 C C . LYS B 1 97 ? -7.344 -5.940 -9.663 1.00 43.94 97 LYS B C 1
ATOM 2040 O O . LYS B 1 97 ? -6.625 -6.760 -10.243 1.00 40.41 97 LYS B O 1
ATOM 2046 N N . GLN B 1 98 ? -8.563 -5.613 -10.084 1.00 47.96 98 GLN B N 1
ATOM 2047 C CA . GLN B 1 98 ? -9.133 -6.147 -11.311 1.00 46.68 98 GLN B CA 1
ATOM 2048 C C . GLN B 1 98 ? -9.822 -5.022 -12.069 1.00 45.17 98 GLN B C 1
ATOM 2049 O O . GLN B 1 98 ? -10.196 -3.996 -11.495 1.00 36.00 98 GLN B O 1
ATOM 2055 N N . GLY B 1 99 ? -9.982 -5.226 -13.367 1.00 40.44 99 GLY B N 1
ATOM 2056 C CA . GLY B 1 99 ? -10.681 -4.260 -14.199 1.00 37.34 99 GLY B CA 1
ATOM 2057 C C . GLY B 1 99 ? -9.747 -3.243 -14.824 1.00 45.54 99 GLY B C 1
ATOM 2058 O O . GLY B 1 99 ? -8.706 -2.882 -14.276 1.00 52.76 99 GLY B O 1
ATOM 2059 N N . ILE B 1 100 ? -10.136 -2.774 -16.004 1.00 47.17 100 ILE B N 1
ATOM 2060 C CA . ILE B 1 100 ? -9.404 -1.750 -16.739 1.00 45.82 100 ILE B CA 1
ATOM 2061 C C . ILE B 1 100 ? -10.164 -0.442 -16.570 1.00 45.19 100 ILE B C 1
ATOM 2062 O O . ILE B 1 100 ? -11.284 -0.296 -17.071 1.00 42.91 100 ILE B O 1
ATOM 2067 N N . GLU B 1 101 ? -9.566 0.512 -15.863 1.00 45.86 101 GLU B N 1
ATOM 2068 C CA . GLU B 1 101 ? -10.244 1.772 -15.612 1.00 46.52 101 GLU B CA 1
ATOM 2069 C C . GLU B 1 101 ? -10.139 2.693 -16.828 1.00 43.93 101 GLU B C 1
ATOM 2070 O O . GLU B 1 101 ? -9.494 2.377 -17.832 1.00 43.65 101 GLU B O 1
ATOM 2076 N N . GLN B 1 102 ? -10.793 3.854 -16.716 1.00 44.77 102 GLN B N 1
ATOM 2077 C CA . GLN B 1 102 ? -10.916 4.772 -17.846 1.00 54.16 102 GLN B CA 1
ATOM 2078 C C . GLN B 1 102 ? -9.554 5.191 -18.384 1.00 57.51 102 GLN B C 1
ATOM 2079 O O . GLN B 1 102 ? -9.349 5.242 -19.603 1.00 55.29 102 GLN B O 1
ATOM 2085 N N . LYS B 1 103 ? -8.614 5.498 -17.489 1.00 56.02 103 LYS B N 1
ATOM 2086 C CA . LYS B 1 103 ? -7.286 5.927 -17.913 1.00 51.84 103 LYS B CA 1
ATOM 2087 C C . LYS B 1 103 ? -6.585 4.837 -18.713 1.00 42.77 103 LYS B C 1
ATOM 2088 O O . LYS B 1 103 ? -6.083 5.085 -19.815 1.00 42.27 103 LYS B O 1
ATOM 2094 N N . GLN B 1 104 ? -6.550 3.615 -18.180 1.00 38.59 104 GLN B N 1
ATOM 2095 C CA . GLN B 1 104 ? -5.833 2.536 -18.852 1.00 45.79 104 GLN B CA 1
ATOM 2096 C C . GLN B 1 104 ? -6.456 2.209 -20.206 1.00 36.50 104 GLN B C 1
ATOM 2097 O O . GLN B 1 104 ? -5.734 2.001 -21.188 1.00 44.13 104 GLN B O 1
ATOM 2103 N N . ALA B 1 105 ? -7.791 2.168 -20.279 1.00 39.10 105 ALA B N 1
ATOM 2104 C CA . ALA B 1 105 ? -8.452 1.836 -21.539 1.00 45.09 105 ALA B CA 1
ATOM 2105 C C . ALA B 1 105 ? -8.050 2.807 -22.643 1.00 47.46 105 ALA B C 1
ATOM 2106 O O . ALA B 1 105 ? -7.756 2.396 -23.771 1.00 43.72 105 ALA B O 1
ATOM 2108 N N . LYS B 1 106 ? -8.017 4.106 -22.331 1.00 48.65 106 LYS B N 1
ATOM 2109 C CA . LYS B 1 106 ? -7.570 5.085 -23.316 1.00 52.60 106 LYS B CA 1
ATOM 2110 C C . LYS B 1 106 ? -6.101 4.894 -23.668 1.00 50.82 106 LYS B C 1
ATOM 2111 O O . LYS B 1 106 ? -5.704 5.132 -24.814 1.00 52.27 106 LYS B O 1
ATOM 2117 N N . GLN B 1 107 ? -5.279 4.475 -22.701 1.00 46.75 107 GLN B N 1
ATOM 2118 C CA . GLN B 1 107 ? -3.894 4.137 -23.015 1.00 46.60 107 GLN B CA 1
ATOM 2119 C C . GLN B 1 107 ? -3.823 2.942 -23.955 1.00 50.35 107 GLN B C 1
ATOM 2120 O O . GLN B 1 107 ? -3.006 2.921 -24.884 1.00 52.51 107 GLN B O 1
ATOM 2126 N N . LEU B 1 108 ? -4.669 1.935 -23.729 1.00 47.68 108 LEU B N 1
ATOM 2127 C CA . LEU B 1 108 ? -4.692 0.779 -24.619 1.00 42.65 108 LEU B CA 1
ATOM 2128 C C . LEU B 1 108 ? -5.227 1.156 -25.995 1.00 41.90 108 LEU B C 1
ATOM 2129 O O . LEU B 1 108 ? -4.724 0.671 -27.016 1.00 43.13 108 LEU B O 1
ATOM 2134 N N . VAL B 1 109 ? -6.245 2.019 -26.044 1.00 42.28 109 VAL B N 1
ATOM 2135 C CA . VAL B 1 109 ? -6.765 2.484 -27.327 1.00 41.43 109 VAL B CA 1
ATOM 2136 C C . VAL B 1 109 ? -5.687 3.237 -28.096 1.00 43.68 109 VAL B C 1
ATOM 2137 O O . VAL B 1 109 ? -5.544 3.076 -29.315 1.00 40.58 109 VAL B O 1
ATOM 2141 N N . ALA B 1 110 ? -4.900 4.055 -27.393 1.00 38.38 110 ALA B N 1
ATOM 2142 C CA . ALA B 1 110 ? -3.836 4.808 -28.050 1.00 41.81 110 ALA B CA 1
ATOM 2143 C C . ALA B 1 110 ? -2.762 3.882 -28.609 1.00 38.84 110 ALA B C 1
ATOM 2144 O O . ALA B 1 110 ? -2.188 4.159 -29.669 1.00 35.98 110 ALA B O 1
ATOM 2146 N N . LYS B 1 111 ? -2.477 2.778 -27.914 1.00 42.82 111 LYS B N 1
ATOM 2147 C CA . LYS B 1 111 ? -1.458 1.852 -28.397 1.00 49.72 111 LYS B CA 1
ATOM 2148 C C . LYS B 1 111 ? -1.930 1.119 -29.647 1.00 46.16 111 LYS B C 1
ATOM 2149 O O . LYS B 1 111 ? -1.128 0.821 -30.540 1.00 44.79 111 LYS B O 1
ATOM 2155 N N . LEU B 1 112 ? -3.229 0.819 -29.729 1.00 43.92 112 LEU B N 1
ATOM 2156 C CA . LEU B 1 112 ? -3.768 0.204 -30.937 1.00 46.10 112 LEU B CA 1
ATOM 2157 C C . LEU B 1 112 ? -3.723 1.173 -32.112 1.00 45.40 112 LEU B C 1
ATOM 2158 O O . LEU B 1 112 ? -3.414 0.774 -33.241 1.00 46.61 112 LEU B O 1
ATOM 2163 N N . LYS B 1 113 ? -4.029 2.449 -31.866 1.00 45.64 113 LYS B N 1
ATOM 2164 C CA . LYS B 1 113 ? -3.911 3.455 -32.916 1.00 53.19 113 LYS B CA 1
ATOM 2165 C C . LYS B 1 113 ? -2.459 3.644 -33.333 1.00 53.42 113 LYS B C 1
ATOM 2166 O O . LYS B 1 113 ? -2.166 3.855 -34.516 1.00 53.81 113 LYS B O 1
ATOM 2172 N N . GLU B 1 114 ? -1.535 3.575 -32.372 1.00 50.68 114 GLU B N 1
ATOM 2173 C CA . GLU B 1 114 ? -0.119 3.727 -32.691 1.00 52.33 114 GLU B CA 1
ATOM 2174 C C . GLU B 1 114 ? 0.365 2.599 -33.594 1.00 48.87 114 GLU B C 1
ATOM 2175 O O . GLU B 1 114 ? 1.149 2.830 -34.522 1.00 51.15 114 GLU B O 1
ATOM 2181 N N . ALA B 1 115 ? -0.098 1.376 -33.345 1.00 43.89 115 ALA B N 1
ATOM 2182 C CA . ALA B 1 115 ? 0.263 0.239 -34.181 1.00 43.66 115 ALA B CA 1
ATOM 2183 C C . ALA B 1 115 ? -0.483 0.218 -35.509 1.00 42.87 115 ALA B C 1
ATOM 2184 O O . ALA B 1 115 ? -0.248 -0.692 -36.313 1.00 40.62 115 ALA B O 1
ATOM 2186 N N . LYS B 1 116 ? -1.370 1.187 -35.752 1.00 40.83 116 LYS B N 1
ATOM 2187 C CA . LYS B 1 116 ? -2.077 1.324 -37.028 1.00 44.81 116 LYS B CA 1
ATOM 2188 C C . LYS B 1 116 ? -2.866 0.065 -37.373 1.00 48.17 116 LYS B C 1
ATOM 2189 O O . LYS B 1 116 ? -2.926 -0.356 -38.531 1.00 46.24 116 LYS B O 1
ATOM 2195 N N . LEU B 1 117 ? -3.478 -0.541 -36.362 1.00 46.19 117 LEU B N 1
ATOM 2196 C CA . LEU B 1 117 ? -4.204 -1.786 -36.558 1.00 41.28 117 LEU B CA 1
ATOM 2197 C C . LEU B 1 117 ? -5.610 -1.509 -37.068 1.00 40.98 117 LEU B C 1
ATOM 2198 O O . LEU B 1 117 ? -6.288 -0.590 -36.601 1.00 42.58 117 LEU B O 1
ATOM 2203 N N . LYS B 1 118 ? -6.053 -2.317 -38.027 1.00 39.24 118 LYS B N 1
ATOM 2204 C CA . LYS B 1 118 ? -7.409 -2.176 -38.535 1.00 45.64 118 LYS B CA 1
ATOM 2205 C C . LYS B 1 118 ? -8.410 -2.709 -37.521 1.00 45.31 118 LYS B C 1
ATOM 2206 O O . LYS B 1 118 ? -9.215 -3.588 -37.834 1.00 43.09 118 LYS B O 1
ATOM 2212 N N . VAL B 1 119 ? -8.370 -2.173 -36.304 1.00 39.30 119 VAL B N 1
ATOM 2213 C CA . VAL B 1 119 ? -9.252 -2.590 -35.228 1.00 48.13 119 VAL B CA 1
ATOM 2214 C C . VAL B 1 119 ? -10.023 -1.380 -34.733 1.00 46.64 119 VAL B C 1
ATOM 2215 O O . VAL B 1 119 ? -9.673 -0.228 -35.000 1.00 47.64 119 VAL B O 1
ATOM 2219 N N . GLU B 1 120 ? -11.088 -1.650 -33.997 1.00 44.52 120 GLU B N 1
ATOM 2220 C CA . GLU B 1 120 ? -11.850 -0.619 -33.312 1.00 49.22 120 GLU B CA 1
ATOM 2221 C C . GLU B 1 120 ? -12.074 -1.075 -31.878 1.00 47.17 120 GLU B C 1
ATOM 2222 O O . GLU B 1 120 ? -12.720 -2.104 -31.637 1.00 46.28 120 GLU B O 1
ATOM 2228 N N . ALA B 1 121 ? -11.524 -0.320 -30.932 1.00 43.20 121 ALA B N 1
ATOM 2229 C CA . ALA B 1 121 ? -11.618 -0.627 -29.513 1.00 43.16 121 ALA B CA 1
ATOM 2230 C C . ALA B 1 121 ? -12.617 0.312 -28.853 1.00 51.86 121 ALA B C 1
ATOM 2231 O O . ALA B 1 121 ? -12.526 1.534 -29.012 1.00 47.86 121 ALA B O 1
ATOM 2233 N N . GLN B 1 122 ? -13.566 -0.260 -28.116 1.00 51.51 122 GLN B N 1
ATOM 2234 C CA . GLN B 1 122 ? -14.535 0.511 -27.354 1.00 48.20 122 GLN B CA 1
ATOM 2235 C C . GLN B 1 122 ? -14.564 0.008 -25.919 1.00 39.53 122 GLN B C 1
ATOM 2236 O O . GLN B 1 122 ? -14.355 -1.179 -25.652 1.00 40.05 122 GLN B O 1
ATOM 2242 N N . ILE B 1 123 ? -14.824 0.928 -24.998 1.00 36.56 123 ILE B N 1
ATOM 2243 C CA . ILE B 1 123 ? -14.751 0.645 -23.570 1.00 36.58 123 ILE B CA 1
ATOM 2244 C C . ILE B 1 123 ? -16.100 0.112 -23.107 1.00 38.69 123 ILE B C 1
ATOM 2245 O O . ILE B 1 123 ? -17.118 0.808 -23.199 1.00 38.15 123 ILE B O 1
ATOM 2250 N N . ASN B 1 124 ? -16.110 -1.125 -22.617 1.00 38.68 124 ASN B N 1
ATOM 2251 C CA . ASN B 1 124 ? -17.311 -1.770 -22.091 1.00 39.55 124 ASN B CA 1
ATOM 2252 C C . ASN B 1 124 ? -17.138 -1.912 -20.581 1.00 38.51 124 ASN B C 1
ATOM 2253 O O . ASN B 1 124 ? -16.750 -2.966 -20.074 1.00 45.75 124 ASN B O 1
ATOM 2258 N N . GLY B 1 125 ? -17.431 -0.836 -19.861 1.00 42.67 125 GLY B N 1
ATOM 2259 C CA . GLY B 1 125 ? -17.258 -0.855 -18.419 1.00 38.35 125 GLY B CA 1
ATOM 2260 C C . GLY B 1 125 ? -15.785 -0.944 -18.069 1.00 40.18 125 GLY B C 1
ATOM 2261 O O . GLY B 1 125 ? -14.984 -0.072 -18.426 1.00 44.72 125 GLY B O 1
ATOM 2262 N N . ASP B 1 126 ? -15.408 -2.010 -17.367 1.00 40.92 126 ASP B N 1
ATOM 2263 C CA . ASP B 1 126 ? -14.018 -2.256 -17.009 1.00 44.74 126 ASP B CA 1
ATOM 2264 C C . ASP B 1 126 ? -13.322 -3.197 -17.985 1.00 47.87 126 ASP B C 1
ATOM 2265 O O . ASP B 1 126 ? -12.248 -3.719 -17.670 1.00 36.50 126 ASP B O 1
ATOM 2270 N N . LYS B 1 127 ? -13.911 -3.426 -19.156 1.00 45.12 127 LYS B N 1
ATOM 2271 C CA . LYS B 1 127 ? -13.315 -4.234 -20.208 1.00 43.45 127 LYS B CA 1
ATOM 227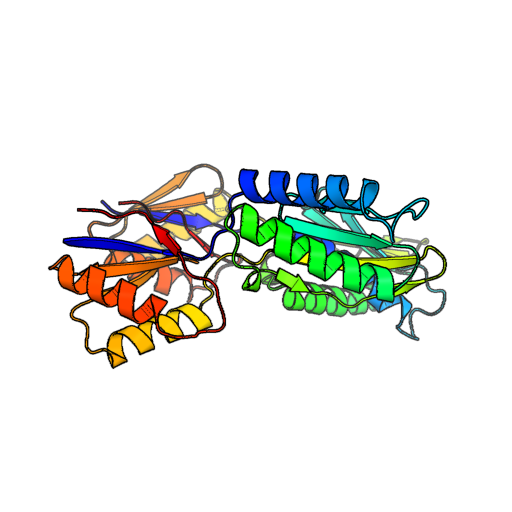2 C C . LYS B 1 127 ? -13.181 -3.401 -21.475 1.00 41.88 127 LYS B C 1
ATOM 2273 O O . LYS B 1 127 ? -13.883 -2.404 -21.665 1.00 41.43 127 LYS B O 1
ATOM 2279 N N . LEU B 1 128 ? -12.270 -3.823 -22.346 1.00 43.30 128 LEU B N 1
ATOM 2280 C CA . LEU B 1 128 ? -12.047 -3.170 -23.629 1.00 42.34 128 LEU B CA 1
ATOM 2281 C C . LEU B 1 128 ? -12.457 -4.120 -24.746 1.00 48.10 128 LEU B C 1
ATOM 2282 O O . LEU B 1 128 ? -11.854 -5.185 -24.914 1.00 52.95 128 LEU B O 1
ATOM 2287 N N . ARG B 1 129 ? -13.482 -3.733 -25.501 1.00 44.98 129 ARG B N 1
ATOM 2288 C CA . ARG B 1 129 ? -13.968 -4.506 -26.637 1.00 44.96 129 ARG B CA 1
ATOM 2289 C C . ARG B 1 129 ? -13.165 -4.133 -27.876 1.00 37.69 129 ARG B C 1
ATOM 2290 O O . ARG B 1 129 ? -13.170 -2.973 -28.297 1.00 35.66 129 ARG B O 1
ATOM 2298 N N . VAL B 1 130 ? -12.489 -5.114 -28.464 1.00 36.23 130 VAL B N 1
ATOM 2299 C CA . VAL B 1 130 ? -11.700 -4.918 -29.675 1.00 42.12 130 VAL B CA 1
ATOM 2300 C C . VAL B 1 130 ? -12.365 -5.715 -30.790 1.00 39.05 130 VAL B C 1
ATOM 2301 O O . VAL B 1 130 ? -12.398 -6.951 -30.748 1.00 40.14 130 VAL B O 1
ATOM 2305 N N . THR B 1 131 ? -12.892 -5.011 -31.788 1.00 40.58 131 THR B N 1
ATOM 2306 C CA . THR B 1 131 ? -13.583 -5.625 -32.912 1.00 41.91 131 THR B CA 1
ATOM 2307 C C . THR B 1 131 ? -12.870 -5.269 -34.209 1.00 39.23 131 THR B C 1
ATOM 2308 O O . THR B 1 131 ? -12.419 -4.133 -34.388 1.00 39.31 131 THR B O 1
ATOM 2312 N N . GLY B 1 132 ? -12.766 -6.248 -35.107 1.00 44.96 132 GLY B N 1
ATOM 2313 C CA . GLY B 1 132 ? -12.177 -6.030 -36.412 1.00 45.24 132 GLY B CA 1
ATOM 2314 C C . GLY B 1 132 ? -12.837 -6.924 -37.438 1.00 44.15 132 GLY B C 1
ATOM 2315 O O . GLY B 1 132 ? -13.544 -7.877 -37.102 1.00 41.17 132 GLY B O 1
ATOM 2316 N N . LYS B 1 133 ? -12.598 -6.602 -38.711 1.00 43.43 133 LYS B N 1
ATOM 2317 C CA . LYS B 1 133 ? -13.192 -7.384 -39.789 1.00 44.51 133 LYS B CA 1
ATOM 2318 C C . LYS B 1 133 ? -12.405 -8.656 -40.076 1.00 45.34 133 LYS B C 1
ATOM 2319 O O . LYS B 1 133 ? -12.988 -9.650 -40.522 1.00 52.86 133 LYS B O 1
ATOM 2325 N N . LYS B 1 134 ? -11.098 -8.650 -39.828 1.00 39.25 134 LYS B N 1
ATOM 2326 C CA . LYS B 1 134 ? -10.246 -9.808 -40.053 1.00 45.91 134 LYS B CA 1
ATOM 2327 C C . LYS B 1 134 ? -9.632 -10.256 -38.734 1.00 49.55 134 LYS B C 1
ATOM 2328 O O . LYS B 1 134 ? -9.218 -9.427 -37.918 1.00 42.72 134 LYS B O 1
ATOM 2334 N N . ARG B 1 135 ? -9.577 -11.574 -38.532 1.00 49.77 135 ARG B N 1
ATOM 2335 C CA . ARG B 1 135 ? -9.060 -12.107 -37.276 1.00 52.56 135 ARG B CA 1
ATOM 2336 C C . ARG B 1 135 ? -7.560 -11.883 -37.136 1.00 53.17 135 ARG B C 1
ATOM 2337 O O . ARG B 1 135 ? -7.059 -11.761 -36.013 1.00 59.82 135 ARG B O 1
ATOM 2345 N N . ASP B 1 136 ? -6.828 -11.835 -38.251 1.00 54.63 136 ASP B N 1
ATOM 2346 C CA . ASP B 1 136 ? -5.391 -11.603 -38.164 1.00 47.77 136 ASP B CA 1
ATOM 2347 C C . ASP B 1 136 ? -5.082 -10.184 -37.704 1.00 39.41 136 ASP B C 1
ATOM 2348 O O . ASP B 1 136 ? -4.022 -9.943 -37.116 1.00 42.10 136 ASP B O 1
ATOM 2353 N N . ASP B 1 137 ? -5.988 -9.236 -37.957 1.00 39.00 137 ASP B N 1
ATOM 2354 C CA . ASP B 1 137 ? -5.871 -7.928 -37.320 1.00 40.48 137 ASP B CA 1
ATOM 2355 C C . ASP B 1 137 ? -6.133 -8.032 -35.824 1.00 38.58 137 ASP B C 1
ATOM 2356 O O . ASP B 1 137 ? -5.490 -7.342 -35.024 1.00 39.72 137 ASP B O 1
ATOM 2361 N N . LEU B 1 138 ? -7.077 -8.891 -35.428 1.00 39.61 138 LEU B N 1
ATOM 2362 C CA . LEU B 1 138 ? -7.332 -9.110 -34.009 1.00 43.13 138 LEU B CA 1
ATOM 2363 C C . LEU B 1 138 ? -6.151 -9.799 -33.339 1.00 40.00 138 LEU B C 1
ATOM 2364 O O . LEU B 1 1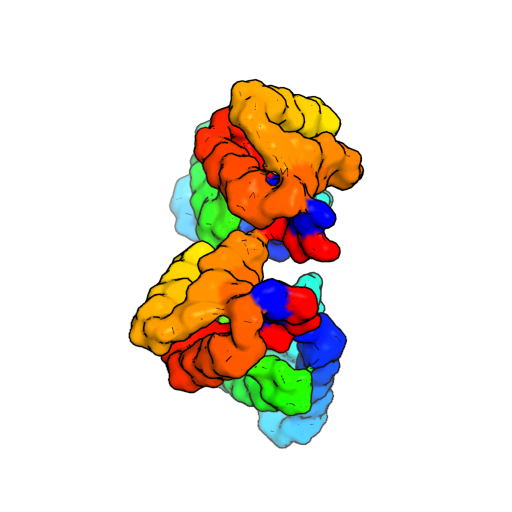38 ? -5.773 -9.444 -32.217 1.00 37.33 138 LEU B O 1
ATOM 2369 N N . GLN B 1 139 ? -5.555 -10.787 -34.011 1.00 39.81 139 GLN B N 1
ATOM 2370 C CA . GLN B 1 139 ? -4.377 -11.447 -33.457 1.00 42.36 139 GLN B CA 1
ATOM 2371 C C . GLN B 1 139 ? -3.202 -10.483 -33.360 1.00 45.06 139 GLN B C 1
ATOM 2372 O O . GLN B 1 139 ? -2.442 -10.519 -32.386 1.00 37.58 139 GLN B O 1
ATOM 2378 N N . ASP B 1 140 ? -3.037 -9.612 -34.360 1.00 45.33 140 ASP B N 1
ATOM 2379 C CA . ASP B 1 140 ? -1.990 -8.598 -34.283 1.00 41.93 140 ASP B CA 1
ATOM 2380 C C . ASP B 1 140 ? -2.250 -7.626 -33.140 1.00 41.41 140 ASP B C 1
ATOM 2381 O O . ASP B 1 140 ? -1.310 -7.147 -32.495 1.00 36.19 140 ASP B O 1
ATOM 2386 N N . ALA B 1 141 ? -3.523 -7.319 -32.876 1.00 35.80 141 ALA B N 1
ATOM 2387 C CA . ALA B 1 141 ? -3.855 -6.443 -31.757 1.00 35.34 141 ALA B CA 1
ATOM 2388 C C . ALA B 1 141 ? -3.509 -7.096 -30.426 1.00 41.50 141 ALA B C 1
ATOM 2389 O O . ALA B 1 141 ? -3.047 -6.420 -29.498 1.00 42.07 141 ALA B O 1
ATOM 2391 N N . ILE B 1 142 ? -3.723 -8.409 -30.313 1.00 43.27 142 ILE B N 1
ATOM 2392 C CA . ILE B 1 142 ? -3.348 -9.124 -29.097 1.00 46.74 142 ILE B CA 1
ATOM 2393 C C . ILE B 1 142 ? -1.836 -9.103 -28.914 1.00 46.98 142 ILE B C 1
ATOM 2394 O O . ILE B 1 142 ? -1.333 -8.859 -27.810 1.00 37.14 142 ILE B O 1
ATOM 2399 N N . ALA B 1 143 ? -1.089 -9.348 -29.993 1.00 45.43 143 ALA B N 1
ATOM 2400 C CA . ALA B 1 143 ? 0.367 -9.348 -29.901 1.00 49.57 143 ALA B CA 1
ATOM 2401 C C . ALA B 1 143 ? 0.899 -7.969 -29.532 1.00 53.57 143 ALA B C 1
ATOM 2402 O O . ALA B 1 143 ? 1.825 -7.850 -28.721 1.00 49.88 143 ALA B O 1
ATOM 2404 N N . VAL B 1 144 ? 0.325 -6.914 -30.115 1.00 53.23 144 VAL B N 1
ATOM 2405 C CA . VAL B 1 144 ? 0.756 -5.557 -29.786 1.00 48.71 144 VAL B CA 1
ATOM 2406 C C . VAL B 1 144 ? 0.487 -5.254 -28.317 1.00 48.23 144 VAL B C 1
ATOM 2407 O O . VAL B 1 144 ? 1.333 -4.680 -27.621 1.00 43.82 144 VAL B O 1
ATOM 2411 N N . LEU B 1 145 ? -0.686 -5.651 -27.818 1.00 45.53 145 LEU B N 1
ATOM 2412 C CA . LEU B 1 145 ? -1.014 -5.400 -26.419 1.00 43.92 145 LEU B CA 1
ATOM 2413 C C . LEU B 1 145 ? -0.174 -6.255 -25.478 1.00 49.36 145 LEU B C 1
ATOM 2414 O O . LEU B 1 145 ? 0.128 -5.826 -24.359 1.00 44.70 145 LEU B O 1
ATOM 2419 N N . LYS B 1 146 ? 0.214 -7.459 -25.908 1.00 50.70 146 LYS B N 1
ATOM 2420 C CA . LYS B 1 146 ? 1.046 -8.307 -25.060 1.00 51.88 146 LYS B CA 1
ATOM 2421 C C . LYS B 1 146 ? 2.473 -7.778 -24.974 1.00 58.82 146 LYS B C 1
ATOM 2422 O O . LYS B 1 146 ? 3.076 -7.778 -23.895 1.00 62.64 146 LYS B O 1
ATOM 2428 N N . LYS B 1 147 ? 3.029 -7.323 -26.097 1.00 62.63 147 LYS B N 1
ATOM 2429 C CA . LYS B 1 147 ? 4.414 -6.869 -26.126 1.00 67.54 147 LYS B CA 1
ATOM 2430 C C . LYS B 1 147 ? 4.601 -5.469 -25.556 1.00 71.28 147 LYS B C 1
ATOM 2431 O O . LYS B 1 147 ? 5.742 -5.081 -25.282 1.00 71.69 147 LYS B O 1
ATOM 2437 N N . ALA B 1 148 ? 3.527 -4.704 -25.376 1.00 76.20 148 ALA B N 1
ATOM 2438 C CA . ALA B 1 148 ? 3.625 -3.363 -24.808 1.00 81.10 148 ALA B CA 1
ATOM 2439 C C . ALA B 1 148 ? 3.701 -3.477 -23.291 1.00 94.13 148 ALA B C 1
ATOM 2440 O O . ALA B 1 148 ? 2.708 -3.809 -22.635 1.00 95.58 148 ALA B O 1
ATOM 2442 N N . ASP B 1 149 ? 4.879 -3.200 -22.730 1.00 105.58 149 ASP B N 1
ATOM 2443 C CA . ASP B 1 149 ? 5.115 -3.353 -21.294 1.00 115.33 149 ASP B CA 1
ATOM 2444 C C . ASP B 1 149 ? 4.406 -2.228 -20.542 1.00 118.69 149 ASP B C 1
ATOM 2445 O O . ASP B 1 149 ? 4.998 -1.227 -20.130 1.00 120.00 149 ASP B O 1
ATOM 2450 N N . PHE B 1 150 ? 3.103 -2.403 -20.355 1.00 120.67 150 PHE B N 1
ATOM 2451 C CA . PHE B 1 150 ? 2.301 -1.463 -19.589 1.00 122.15 150 PHE B CA 1
ATOM 2452 C C . PHE B 1 150 ? 2.037 -2.014 -18.192 1.00 121.90 150 PHE B C 1
ATOM 2453 O O . PHE B 1 150 ? 2.013 -3.228 -17.974 1.00 123.40 150 PHE B O 1
ATOM 2461 N N . GLU B 1 151 ? 1.842 -1.099 -17.245 1.00 119.31 151 GLU B N 1
ATOM 2462 C CA . GLU B 1 151 ? 1.813 -1.348 -15.802 1.00 117.82 151 GLU B CA 1
ATOM 2463 C C . GLU B 1 151 ? 0.674 -2.268 -15.347 1.00 107.42 151 GLU B C 1
ATOM 2464 O O . GLU B 1 151 ? 0.485 -2.376 -14.126 1.00 109.93 151 GLU B O 1
ATOM 2470 N N . LEU B 1 152 ? -0.081 -2.944 -16.214 1.00 93.65 152 LEU B N 1
ATOM 2471 C CA . LEU B 1 152 ? -1.254 -3.683 -15.781 1.00 81.11 152 LEU B CA 1
ATOM 2472 C C . LEU B 1 152 ? -1.325 -5.033 -16.488 1.00 74.51 152 LEU B C 1
ATOM 2473 O O . LEU B 1 152 ? -1.139 -5.101 -17.711 1.00 75.55 152 LEU B O 1
ATOM 2478 N N . PRO B 1 153 ? -1.582 -6.113 -15.749 1.00 63.94 153 PRO B N 1
ATOM 2479 C CA . PRO B 1 153 ? -1.740 -7.421 -16.399 1.00 60.19 153 PRO B CA 1
ATOM 2480 C C . PRO B 1 153 ? -2.9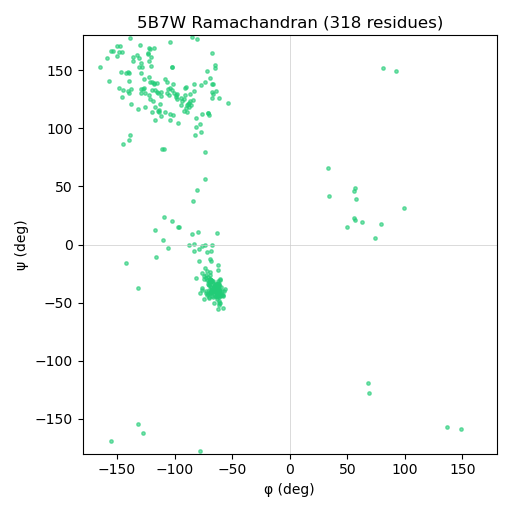81 -7.458 -17.277 1.00 58.90 153 PRO B C 1
ATOM 2481 O O . PRO B 1 153 ? -4.047 -6.966 -16.902 1.00 60.89 153 PRO B O 1
ATOM 2485 N N . LEU B 1 154 ? -2.833 -8.057 -18.457 1.00 52.25 154 LEU B N 1
ATOM 2486 C CA . LEU B 1 154 ? -3.894 -8.095 -19.455 1.00 48.13 154 LEU B CA 1
ATOM 2487 C C . LEU B 1 154 ? -4.150 -9.531 -19.884 1.00 44.34 154 LEU B C 1
ATOM 2488 O O . LEU B 1 154 ? -3.206 -10.282 -20.148 1.00 40.19 154 LEU B O 1
ATOM 2493 N N . GLN B 1 155 ? -5.425 -9.906 -19.951 1.00 36.69 155 GLN B N 1
ATOM 2494 C CA . GLN B 1 155 ? -5.858 -11.176 -20.515 1.00 39.68 155 GLN B CA 1
ATOM 2495 C C . GLN B 1 155 ? -6.825 -10.907 -21.661 1.00 45.42 155 GLN B C 1
ATOM 2496 O O . GLN B 1 155 ? -7.290 -9.782 -21.863 1.00 36.50 155 GLN B O 1
ATOM 2502 N N . PHE B 1 156 ? -7.125 -11.956 -22.421 1.00 45.31 156 PHE B N 1
ATOM 2503 C CA . PHE B 1 156 ? -7.953 -11.826 -23.613 1.00 47.01 156 PHE B CA 1
ATOM 2504 C C . PHE B 1 156 ? -8.928 -12.988 -23.653 1.00 49.31 156 PHE B C 1
ATOM 2505 O O . PHE B 1 156 ? -8.515 -14.152 -23.672 1.00 58.39 156 PHE B O 1
ATOM 2513 N N . ASP B 1 157 ? -10.217 -12.671 -23.664 1.00 50.28 157 ASP B N 1
ATOM 2514 C CA . ASP B 1 157 ? -11.272 -13.652 -23.469 1.00 52.89 157 ASP B CA 1
ATOM 2515 C C . ASP B 1 157 ? -12.406 -13.343 -24.446 1.00 40.90 157 ASP B C 1
ATOM 2516 O O . ASP B 1 157 ? -12.332 -12.385 -25.225 1.00 39.17 157 ASP B O 1
ATOM 2521 N N . ASN B 1 158 ? -13.440 -14.188 -24.429 1.00 47.35 158 ASN B N 1
ATOM 2522 C CA . ASN B 1 158 ? -14.708 -13.928 -25.109 1.00 52.95 158 ASN B CA 1
ATOM 2523 C C . ASN B 1 158 ? -14.499 -13.669 -26.601 1.00 55.24 158 ASN B C 1
ATOM 2524 O O . ASN B 1 158 ? -15.001 -12.696 -27.170 1.00 49.50 158 ASN B O 1
ATOM 2529 N N . PHE B 1 159 ? -13.731 -14.550 -27.236 1.00 62.20 159 PHE B N 1
ATOM 2530 C CA . PHE B 1 159 ? -13.572 -14.492 -28.682 1.00 58.48 159 PHE B CA 1
ATOM 2531 C C . PHE B 1 159 ? -14.904 -14.813 -29.347 1.00 59.43 159 PHE B C 1
ATOM 2532 O O . PHE B 1 159 ? -15.547 -15.815 -29.018 1.00 54.81 159 PHE B O 1
ATOM 2540 N N . ARG B 1 160 ? -15.327 -13.955 -30.273 1.00 60.49 160 ARG B N 1
ATOM 2541 C CA . ARG B 1 160 ? -16.656 -14.045 -30.857 1.00 65.34 160 ARG B CA 1
ATOM 2542 C C . ARG B 1 160 ? -16.581 -13.983 -32.375 1.00 64.95 160 ARG B C 1
ATOM 2543 O O . ARG B 1 160 ? -15.595 -13.521 -32.955 1.00 64.04 160 ARG B O 1
ATOM 2551 N N . ASP B 1 161 ? -17.649 -14.458 -33.009 1.00 64.44 161 ASP B N 1
ATOM 2552 C CA . ASP B 1 161 ? -17.805 -14.374 -34.455 1.00 69.75 161 ASP B CA 1
ATOM 2553 C C . ASP B 1 161 ? -18.801 -13.277 -34.818 1.00 69.24 161 ASP B C 1
ATOM 2554 O O . ASP B 1 161 ? -18.468 -12.331 -35.531 1.00 69.85 161 ASP B O 1
#

Foldseek 3Di:
DKKWKKWFDDDLVLLVVLQVVLQVVLVVDPVCVVWPWGWDQDPSWKTKTWGAEPVVSVVSVVSSCVSSVVSVHDCLQWDKDDFDQDNNHTMIIITRHTFADPVNQVVLVVVCVVVVAQWDWDDDGRMIMIGHPDVVSVVVSVVDVVPDDGSGDIDMGPTDD/DKKWKKWFDDDLVLLVVLQVVLAVVLCVDPVNPVWDWHWDQPPSWKTKTFTAEQVVSVVSVVSSCVSSVVSPHDCLQKAKDDFDADNRHTMIMITGHIFADPVRLVVLVVLLVVVVQQWDWDDDGRMIMIDHPDVVSVVVSVVSVVPPPDSGDIDMGDTDD

Nearest PDB structures (foldseek):
  5b7w-assembly2_B  TM=9.571E-01  e=8.566E-29  Xanthomonas campestris pv. campestris str. 8004
  8k5q-assembly1_A  TM=9.151E-01  e=4.679E-18  Salmonella enterica subsp. enterica serovar Typhimurium str. 14028S
  1in0-assembly2_B  TM=9.269E-01  e=3.112E-15  Haemophilus influenzae
  6cww-assembly1_A  TM=5.037E-01  e=4.297E-01  Caldanaerobacter subterraneus
  3sj5-assembly2_B  TM=5.088E-01  e=7.244E-01  Caldanaerobacter subterraneus subsp. tengcongensis

Secondary structure (DSSP, 8-state):
--EEEEE----HHHHHHHHHHHHHHHTT-GGGTT---EEEEETTTEEEEEESSHHHHHHHHHHHHHHHHHTT--GGGEEE---EE-SS-EEEEEEE--S--HHHHHHHHHHHHHTT-SEEEEEETTEEEEEESSHHHHHHHHHHHHTS--SS--EEEEEE-/--EEEEE----HHHHHHHHHHHHHHHTT-GGGTT---EEEEETTTEEEEEESSHHHHHHHHHHHHHHHHTTT--GGGEEE---EE-SS-EEEEEEE--S--HHHHHHHHHHHHHTT-SEEEEEETTEEEEEESSHHHHHHHHHHHHHS--SS--EEEEEE-

InterPro domains:
  IPR007551 Nucleotide-binding protein YajQ/Smlt4090-like [MF_00632] (1-161)
  IPR007551 Nucleotide-binding protein YajQ/Smlt4090-like [NF003819] (1-161)
  IPR007551 Nucleotide-binding protein YajQ/Smlt4090-like [PF04461] (2-160)
  IPR007551 Nucleotide-binding protein YajQ/Smlt4090-like [PTHR30476] (1-161)
  IPR007551 Nucleotide-binding protein YajQ/Smlt4090-like [cd11740] (2-160)
  IPR035570 UPF0234, N-terminal [G3DSA:3.30.70.990] (9-95)
  IPR035571 UPF0234-like, C-terminal [G3DSA:3.30.70.860] (96-161)
  IPR036183 YajQ-like superfamily [SSF89963] (2-85)
  IPR036183 YajQ-like superfamily [SSF89963] (90-161)

B-factor: mean 52.53, std 16.15, range [23.69, 135.41]

Solvent-accessible surface area: 18498 Å² total; per-residue (Å²): 154,32,5,0,7,0,12,4,89,23,68,141,6,28,1,45,16,0,5,73,60,0,41,142,55,8,118,96,88,184,48,12,142,87,34,155,24,116,7,80,44,70,122,32,116,17,0,40,1,14,5,68,45,70,117,26,1,126,30,0,13,85,14,0,98,42,55,0,96,56,58,74,11,52,26,125,1,15,91,65,34,122,50,125,87,102,187,89,12,1,132,18,110,0,32,2,39,65,8,1,105,112,132,12,2,134,59,0,48,56,76,4,166,139,44,187,36,134,28,120,22,118,62,76,73,76,64,0,46,0,32,2,105,131,32,96,11,1,74,76,0,8,45,57,7,126,182,41,138,24,93,6,8,33,63,16,48,68,38,126,86,160,13,5,0,11,0,13,3,83,19,69,140,113,55,5,54,66,0,5,69,33,0,39,164,59,5,102,99,71,188,63,7,130,93,45,110,20,97,1,82,42,74,64,45,41,0,0,48,1,14,0,67,52,71,135,39,1,125,53,0,14,79,6,0,97,49,50,0,100,56,90,68,7,54,34,112,3,13,55,75,24,120,60,86,88,109,191,74,8,0,88,14,63,0,4,4,93,93,12,3,124,109,153,38,0,135,76,7,29,58,53,5,156,121,38,183,32,148,29,96,21,25,45,11,31,71,70,0,34,0,22,2,148,119,121,107,21,6,91,75,0,14,34,38,3,141,169,14,135,59,145,33,5,35,60,34,77,52,113,91,129

Radius of gyration: 23.48 Å; Cα contacts (8 Å, |Δi|>4): 553; chains: 2; bounding box: 52×47×66 Å

Organism: Xanthomonas campestris pv. campestris (strain 8004) (NCBI:txid314565)

Sequence (322 aa):
MPSFDVISEVDKHELTNAVDQANRELDTRFDFKGVEAKFELEDGKVINQSAPSDFQVKQMTDILRARLLARGIDVRCLEFGDVETNLAGARQKVTVKQGIEQKQAKQLVAKLKEAKLKVEAQINGDKLRVTGKKRDDLQDAIAVLKKADFELPLQFDNFRDMPSFDVISEVDKHELTNAVDQANRELDTRFDFKGVEAKFELEDGKVINQSAPSDFQVKQMTDILRARLLARGIDVRCLEFGDVETNLAGARQKVTVKQGIEQKQAKQLVAKLKEAKLKVEAQINGDKLRVTGKKRDDLQDAIAVLKKADFELPLQFDNFRD

CATH classification: 3.30.70.860 (+1 more: 3.30.70.990)